Protein AF-A0AAD6UNW1-F1 (afdb_monomer_lite)

Radius of gyration: 22.62 Å; chains: 1; bounding box: 49×53×65 Å

pLDDT: mean 76.8, std 18.34, range [33.34, 96.12]

InterPro domains:
  IPR041539 CxC5 like cysteine cluster associated with KDZ [PF18718] (67-160)

Foldseek 3Di:
DDDPDDLLAFDLDDDLVVLVVCCVLVVHDSVCSNVVCVVCRRVVSVCPPPDDPPPPPVSPPPDQDAAEAEFPDQDDPPPPFPDDDGQDDKDKDWAWEAEPPQFIGIYIWIWTADPRQGWITTRAWIDGPQKTWGDLDDDQWDDLDPRYIYGLVLLVCLVVVPPPNPDRPFDDCVVVVRDDGSDDDPSSSVSSNLVSVLSVVCNVVVHIDMWGHDDDSSCGCVVVVVVVVVCCVVVDPPPPPPVPDDDDDDDD

Organism: NCBI:txid153505

Secondary structure (DSSP, 8-state):
------TTS--SS--HHHHHHHHHHHT--TTTHHHHHHHHHHHHHHGGGS---TT-GGGSTTS---EEE--S-SB---TT----SB--EEEEEEEEEEETTTEEEEEEEEEEE-TTT-PEE-SSEEEETTEEEE-SSPPSEEE-SSSEEEEHHHHHHHHTT-GGGGG-----GGGGT--S-----HHHHHHHHHHHHHHHHHHHTT---EEESSS-HHHHTHHHHHHHHHHHHHH-STT---S-----S---

Structure (mmCIF, N/CA/C/O backbone):
data_AF-A0AAD6UNW1-F1
#
_entry.id   AF-A0AAD6UNW1-F1
#
loop_
_atom_site.group_PDB
_atom_site.id
_atom_site.type_symbol
_atom_site.label_atom_id
_atom_site.label_alt_id
_atom_site.label_comp_id
_atom_site.label_asym_id
_atom_site.label_entity_id
_atom_site.label_seq_id
_atom_site.pdbx_PDB_ins_code
_atom_site.Cartn_x
_atom_site.Cartn_y
_atom_site.Cartn_z
_atom_site.occupancy
_atom_site.B_iso_or_equiv
_atom_site.auth_seq_id
_atom_site.auth_comp_id
_atom_site.auth_asym_id
_atom_site.auth_atom_id
_atom_site.pdbx_PDB_model_num
ATOM 1 N N . GLN A 1 1 ? -2.362 -27.755 -23.146 1.00 33.34 1 GLN A N 1
ATOM 2 C CA . GLN A 1 1 ? -1.656 -28.249 -21.940 1.00 33.34 1 GLN A CA 1
ATOM 3 C C . GLN A 1 1 ? -0.588 -27.231 -21.576 1.00 33.34 1 GLN A C 1
ATOM 5 O O . GLN A 1 1 ? 0.200 -26.924 -22.459 1.00 33.34 1 GLN A O 1
ATOM 10 N N . PRO A 1 2 ? -0.540 -26.666 -20.360 1.00 39.75 2 PRO A N 1
ATOM 11 C CA . PRO A 1 2 ? 0.613 -25.867 -19.970 1.00 39.75 2 PRO A CA 1
ATOM 12 C C . PRO A 1 2 ? 1.769 -26.815 -19.630 1.00 39.75 2 PRO A C 1
ATOM 14 O O . PRO A 1 2 ? 1.605 -27.758 -18.854 1.00 39.75 2 PRO A O 1
ATOM 17 N N . HIS A 1 3 ? 2.915 -26.593 -20.267 1.00 38.28 3 HIS A N 1
ATOM 18 C CA . HIS A 1 3 ? 4.139 -27.351 -20.043 1.00 38.28 3 HIS A CA 1
ATOM 19 C C . HIS A 1 3 ? 4.567 -27.202 -18.576 1.00 38.28 3 HIS A C 1
ATOM 21 O O . HIS A 1 3 ? 4.635 -26.088 -18.058 1.00 38.28 3 HIS A O 1
ATOM 27 N N . LYS A 1 4 ? 4.828 -28.323 -17.893 1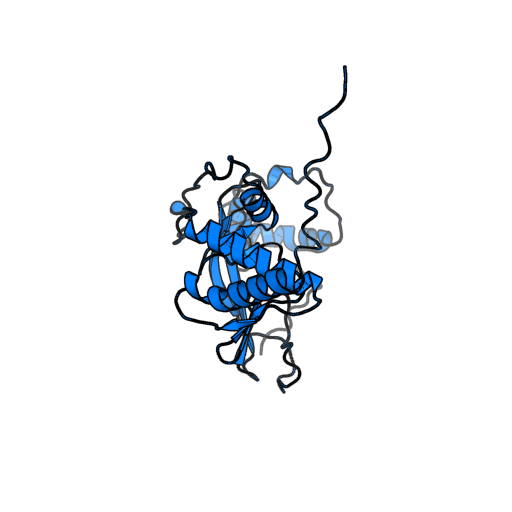.00 46.75 4 LYS A N 1
ATOM 28 C CA . LYS A 1 4 ? 5.533 -28.325 -16.606 1.00 46.75 4 LYS A CA 1
ATOM 29 C C . LYS A 1 4 ? 6.935 -27.770 -16.871 1.00 46.75 4 LYS A C 1
ATOM 31 O O . LYS A 1 4 ? 7.760 -28.478 -17.438 1.00 46.75 4 LYS A O 1
ATOM 36 N N . ILE A 1 5 ? 7.180 -26.507 -16.539 1.00 54.00 5 ILE A N 1
ATOM 37 C CA . ILE A 1 5 ? 8.523 -25.928 -16.610 1.00 54.00 5 ILE A CA 1
ATOM 38 C C . ILE A 1 5 ? 9.275 -26.462 -15.390 1.00 54.00 5 ILE A C 1
ATOM 40 O O . ILE A 1 5 ? 8.882 -26.191 -14.257 1.00 54.00 5 ILE A O 1
ATOM 44 N N . SER A 1 6 ? 10.285 -27.296 -15.631 1.00 56.19 6 SER A N 1
ATOM 45 C CA . SER A 1 6 ? 11.189 -27.776 -14.586 1.00 56.19 6 SER A CA 1
ATOM 46 C C . SER A 1 6 ? 12.012 -26.604 -14.056 1.00 56.19 6 SER A C 1
ATOM 48 O O . SER A 1 6 ? 12.549 -25.835 -14.848 1.00 56.19 6 SER A O 1
ATOM 50 N N . THR A 1 7 ? 12.124 -26.467 -12.737 1.00 60.84 7 THR A N 1
ATOM 51 C CA . THR A 1 7 ? 12.984 -25.464 -12.082 1.00 60.84 7 THR A CA 1
ATOM 52 C C . THR A 1 7 ? 14.454 -25.889 -12.025 1.00 60.84 7 THR A C 1
ATOM 54 O O . THR A 1 7 ? 15.317 -25.089 -11.670 1.00 60.84 7 THR A O 1
ATOM 57 N N . ASP A 1 8 ? 14.749 -27.139 -12.389 1.00 69.75 8 ASP A N 1
ATOM 58 C CA . ASP A 1 8 ? 16.090 -27.725 -12.301 1.00 69.75 8 ASP A CA 1
ATOM 59 C C . ASP A 1 8 ? 16.927 -27.553 -13.569 1.00 69.75 8 ASP A C 1
ATOM 61 O O . ASP A 1 8 ? 18.117 -27.848 -13.553 1.00 69.75 8 ASP A O 1
ATOM 65 N N . ALA A 1 9 ? 16.329 -27.061 -14.655 1.00 78.00 9 ALA A N 1
ATOM 66 C CA . ALA A 1 9 ? 17.016 -26.828 -15.918 1.00 78.00 9 ALA A CA 1
ATOM 67 C C . ALA A 1 9 ? 16.898 -25.363 -16.338 1.00 78.00 9 ALA A C 1
ATOM 69 O O . ALA A 1 9 ? 15.869 -24.722 -16.100 1.00 78.00 9 ALA A O 1
ATOM 70 N N . SER A 1 10 ? 17.947 -24.858 -16.985 1.00 81.38 10 SER A N 1
ATOM 71 C CA . SER A 1 10 ? 17.953 -23.516 -17.549 1.00 81.38 10 SER A CA 1
ATOM 72 C C . SER A 1 10 ? 16.857 -23.394 -18.628 1.00 81.38 10 SER A C 1
ATOM 74 O O . SER A 1 10 ? 16.641 -24.320 -19.421 1.00 81.38 10 SER A O 1
ATOM 76 N N . PRO A 1 11 ? 16.082 -22.294 -18.659 1.00 82.44 11 PRO A N 1
ATOM 77 C CA . PRO A 1 11 ? 15.053 -22.116 -19.674 1.00 82.44 11 PRO A CA 1
ATOM 78 C C . PRO A 1 11 ? 15.684 -21.981 -21.063 1.00 82.44 11 PRO A C 1
ATOM 80 O O . PRO A 1 11 ? 16.670 -21.274 -21.250 1.00 82.44 11 PRO A O 1
ATOM 83 N N . SER A 1 12 ? 15.080 -22.611 -22.072 1.00 81.88 12 SER A N 1
ATOM 84 C CA . SER A 1 12 ? 15.583 -22.576 -23.453 1.00 81.88 12 SER A CA 1
ATOM 85 C C . SER A 1 12 ? 15.399 -21.227 -24.149 1.00 81.88 12 SER A C 1
ATOM 87 O O . SER A 1 12 ? 16.020 -20.979 -25.175 1.00 81.88 12 SER A O 1
ATOM 89 N N . PHE A 1 13 ? 14.554 -20.352 -23.610 1.00 80.88 13 PHE A N 1
ATOM 90 C CA . PHE A 1 13 ? 14.358 -19.004 -24.123 1.00 80.88 13 PHE A CA 1
ATOM 91 C C . PHE A 1 13 ? 14.109 -18.031 -22.976 1.00 80.88 13 PHE A C 1
ATOM 93 O O . PHE A 1 13 ? 13.440 -18.353 -21.992 1.00 80.88 13 PHE A O 1
ATOM 100 N N . LEU A 1 14 ? 14.603 -16.807 -23.138 1.00 78.62 14 LEU A N 1
ATOM 101 C CA . LEU A 1 14 ? 14.309 -15.714 -22.224 1.00 78.62 14 LEU A CA 1
ATOM 102 C C . LEU A 1 14 ? 13.026 -14.986 -22.648 1.00 78.62 14 LEU A C 1
ATOM 104 O O . LEU A 1 14 ? 12.887 -14.623 -23.823 1.00 78.62 14 LEU A O 1
ATOM 108 N N . PRO A 1 15 ? 12.099 -14.709 -21.711 1.00 80.00 15 PRO A N 1
ATOM 109 C CA . PRO A 1 15 ? 10.972 -13.826 -21.973 1.00 80.00 15 PRO A CA 1
ATOM 110 C C . PRO A 1 15 ? 11.440 -12.453 -22.492 1.00 80.00 15 PRO A C 1
ATOM 112 O O . PRO A 1 15 ? 12.497 -11.975 -22.072 1.00 80.00 15 PRO A O 1
ATOM 115 N N . PRO A 1 16 ? 10.660 -11.769 -23.351 1.00 71.38 16 PRO A N 1
ATOM 116 C CA . PRO A 1 16 ? 11.048 -10.481 -23.938 1.00 71.38 16 PRO A CA 1
ATOM 117 C C . PRO A 1 16 ? 11.466 -9.415 -22.915 1.00 71.38 16 PRO A C 1
ATOM 119 O O . PRO A 1 16 ? 12.380 -8.636 -23.169 1.00 71.38 16 PRO A O 1
ATOM 122 N N . THR A 1 17 ? 10.841 -9.410 -21.738 1.00 65.56 17 THR A N 1
ATOM 123 C CA . THR A 1 17 ? 11.177 -8.505 -20.631 1.00 65.56 17 THR A CA 1
ATOM 124 C C . THR A 1 17 ? 12.564 -8.781 -20.049 1.00 65.56 17 THR A C 1
ATOM 126 O O . THR A 1 17 ? 13.322 -7.844 -19.817 1.00 65.56 17 THR A O 1
ATOM 129 N N . VAL A 1 18 ? 12.931 -10.056 -19.878 1.00 74.69 18 VAL A N 1
ATOM 130 C CA . VAL A 1 18 ? 14.262 -10.469 -19.401 1.00 74.69 18 VAL A CA 1
ATOM 131 C C . VAL A 1 18 ? 15.325 -10.201 -20.465 1.00 74.69 18 VAL A C 1
ATOM 133 O O . VAL A 1 18 ? 16.424 -9.767 -20.137 1.00 74.69 18 VAL A O 1
ATOM 136 N N . ARG A 1 19 ? 14.986 -10.369 -21.751 1.00 78.25 19 ARG A N 1
ATOM 137 C CA . ARG A 1 19 ? 15.886 -10.013 -22.857 1.00 78.25 19 ARG A CA 1
ATOM 138 C C . ARG A 1 19 ? 16.200 -8.523 -22.889 1.00 78.25 19 ARG A C 1
ATOM 140 O O . ARG A 1 19 ? 17.355 -8.142 -23.034 1.00 78.25 19 ARG A O 1
ATOM 147 N N . LEU A 1 20 ? 15.174 -7.686 -22.742 1.00 72.50 20 LEU A N 1
ATOM 148 C CA . LEU A 1 20 ? 15.339 -6.235 -22.710 1.00 72.50 20 LEU A CA 1
ATOM 149 C C . LEU A 1 20 ? 16.161 -5.789 -21.496 1.00 72.50 20 LEU A C 1
ATOM 151 O O . LEU A 1 20 ? 16.993 -4.894 -21.617 1.00 72.50 20 LEU A O 1
ATOM 155 N N . PHE A 1 21 ? 15.944 -6.430 -20.348 1.00 73.12 21 PHE A N 1
ATOM 156 C CA . PHE A 1 21 ? 16.746 -6.209 -19.152 1.00 73.12 21 PHE A CA 1
ATOM 157 C C . PHE A 1 21 ? 18.220 -6.558 -19.398 1.00 73.12 21 PHE A C 1
ATOM 159 O O . PHE A 1 21 ? 19.065 -5.675 -19.306 1.00 73.12 21 PHE A O 1
ATOM 166 N N . ALA A 1 22 ? 18.522 -7.791 -19.817 1.00 72.38 22 ALA A N 1
ATOM 167 C CA . ALA A 1 22 ? 19.895 -8.240 -20.058 1.00 72.38 22 ALA A CA 1
ATOM 168 C C . ALA A 1 22 ? 20.615 -7.409 -21.135 1.00 72.38 22 ALA A C 1
ATOM 170 O O . ALA A 1 22 ? 21.783 -7.077 -20.968 1.00 72.38 22 ALA A O 1
ATOM 171 N N . SER A 1 23 ? 19.908 -7.013 -22.200 1.00 73.69 23 SER A N 1
ATOM 172 C CA . SER A 1 23 ? 20.422 -6.102 -23.233 1.00 73.69 23 SER A CA 1
ATOM 173 C C . SER A 1 23 ? 20.923 -4.791 -22.630 1.00 73.69 23 SER A C 1
ATOM 175 O O . SER A 1 23 ? 22.042 -4.364 -22.905 1.00 73.69 23 SER A O 1
ATOM 177 N N . ARG A 1 24 ? 20.115 -4.173 -21.762 1.00 66.12 24 ARG A N 1
ATOM 178 C CA . ARG A 1 24 ? 20.459 -2.906 -21.112 1.00 66.12 24 ARG A CA 1
ATOM 179 C C . ARG A 1 24 ? 21.570 -3.075 -20.081 1.00 66.12 24 ARG A C 1
ATOM 181 O O . ARG A 1 24 ? 22.474 -2.252 -20.054 1.00 66.12 24 ARG A O 1
ATOM 188 N N . THR A 1 25 ? 21.527 -4.135 -19.276 1.00 62.72 25 THR A N 1
ATOM 189 C CA . THR A 1 25 ? 22.518 -4.393 -18.219 1.00 62.72 25 THR A CA 1
ATOM 190 C C . THR A 1 25 ? 23.899 -4.718 -18.779 1.00 62.72 25 THR A C 1
ATOM 192 O O . THR A 1 25 ? 24.899 -4.261 -18.243 1.00 62.72 25 THR A O 1
ATOM 195 N N . LEU A 1 26 ? 23.967 -5.492 -19.864 1.00 77.19 26 LEU A N 1
ATOM 196 C CA . LEU A 1 26 ? 25.233 -5.894 -20.482 1.00 77.19 26 LEU A CA 1
ATOM 197 C C . LEU A 1 26 ? 25.717 -4.898 -21.548 1.00 77.19 26 LEU A C 1
ATOM 199 O O . LEU A 1 26 ? 26.802 -5.076 -22.094 1.00 77.19 26 LEU A O 1
ATOM 203 N N . GLY A 1 27 ? 24.917 -3.878 -21.880 1.00 80.00 27 GLY A N 1
ATOM 204 C CA . GLY A 1 27 ? 25.230 -2.928 -22.951 1.00 80.00 27 GLY A CA 1
ATOM 205 C C . GLY A 1 27 ? 25.276 -3.571 -24.343 1.00 80.00 27 GLY A C 1
ATOM 206 O O . GLY A 1 27 ? 25.998 -3.094 -25.217 1.00 80.00 27 GLY A O 1
ATOM 207 N N . VAL A 1 28 ? 24.527 -4.657 -24.556 1.00 85.50 28 VAL A N 1
ATOM 208 C CA . VAL A 1 28 ? 24.507 -5.429 -25.811 1.00 85.50 28 VAL A CA 1
ATOM 209 C C . VAL A 1 28 ? 23.169 -5.277 -26.542 1.00 85.50 28 VAL A C 1
ATOM 211 O O . VAL A 1 28 ? 22.134 -5.100 -25.894 1.00 85.50 28 VAL A O 1
ATOM 214 N N . PRO A 1 29 ? 23.133 -5.380 -27.880 1.00 87.94 29 PRO A N 1
ATOM 215 C CA . PRO A 1 29 ? 21.886 -5.368 -28.645 1.00 87.94 29 PRO A CA 1
ATOM 216 C C . PRO A 1 29 ? 20.888 -6.462 -28.206 1.00 87.94 29 PRO A C 1
ATOM 218 O O . PRO A 1 29 ? 21.274 -7.575 -27.853 1.00 87.94 29 PRO A O 1
ATOM 221 N N . ALA A 1 30 ? 19.581 -6.168 -28.214 1.00 76.19 30 ALA A N 1
ATOM 222 C CA . ALA A 1 30 ? 18.542 -7.088 -27.714 1.00 76.19 30 ALA A CA 1
ATOM 223 C C . ALA A 1 30 ? 18.370 -8.372 -28.558 1.00 76.19 30 ALA A C 1
ATOM 225 O O . ALA A 1 30 ? 17.808 -9.376 -28.096 1.00 76.19 30 ALA A O 1
ATOM 226 N N . ASP A 1 31 ? 18.837 -8.336 -29.799 1.00 86.88 31 ASP A N 1
ATOM 227 C CA . ASP A 1 31 ? 18.976 -9.455 -30.729 1.00 86.88 31 ASP A CA 1
ATOM 228 C C . ASP A 1 31 ? 20.223 -10.312 -30.465 1.00 86.88 31 ASP A C 1
ATOM 230 O O . ASP A 1 31 ? 20.174 -11.498 -30.767 1.00 86.88 31 ASP A O 1
ATOM 234 N N . ALA A 1 32 ? 21.259 -9.779 -29.806 1.00 87.38 32 ALA A N 1
ATOM 235 C CA . ALA A 1 32 ? 22.430 -10.541 -29.351 1.00 87.38 32 ALA A CA 1
ATOM 236 C C . ALA A 1 32 ? 22.186 -11.299 -28.027 1.00 87.38 32 ALA A C 1
ATOM 238 O O . ALA A 1 32 ? 22.881 -12.260 -27.701 1.00 87.38 32 ALA A O 1
ATOM 239 N N . VAL A 1 33 ? 21.177 -10.898 -27.245 1.00 87.50 33 VAL A N 1
ATOM 240 C CA . VAL A 1 33 ? 20.863 -11.522 -25.944 1.00 87.50 33 VAL A CA 1
ATOM 241 C C . VAL A 1 33 ? 20.495 -13.014 -26.028 1.00 87.50 33 VAL A C 1
ATOM 243 O O . VAL A 1 33 ? 20.938 -13.758 -25.158 1.00 87.50 33 VAL A O 1
ATOM 246 N N . PRO A 1 34 ? 19.704 -13.497 -27.008 1.00 86.69 34 PRO A N 1
ATOM 247 C CA . PRO A 1 34 ? 19.455 -14.930 -27.173 1.00 86.69 34 PRO A CA 1
ATOM 248 C C . PRO A 1 34 ? 20.730 -15.747 -27.376 1.00 86.69 34 PRO A C 1
ATOM 250 O O . PRO A 1 34 ? 20.861 -16.800 -26.766 1.00 86.69 34 PRO A O 1
ATOM 253 N N . GLU A 1 35 ? 21.674 -15.243 -28.174 1.00 87.94 35 GLU A N 1
ATOM 254 C CA . GLU A 1 35 ? 22.942 -15.929 -28.441 1.00 87.94 35 GLU A CA 1
ATOM 255 C C . GLU A 1 35 ? 23.800 -16.006 -27.174 1.00 87.94 35 GLU A C 1
ATOM 257 O O . GLU A 1 35 ? 24.324 -17.064 -26.833 1.00 87.94 35 GLU A O 1
ATOM 262 N N . LEU A 1 36 ? 23.870 -14.906 -26.416 1.00 85.94 36 LEU A N 1
ATOM 263 C CA . LEU A 1 36 ? 24.542 -14.877 -25.115 1.00 85.94 36 LEU A CA 1
ATOM 264 C C . LEU A 1 36 ? 23.888 -15.826 -24.110 1.00 85.94 36 LEU A C 1
ATOM 266 O O . LEU A 1 36 ? 24.582 -16.518 -23.368 1.00 85.94 36 LEU A O 1
ATOM 270 N N . TRP A 1 37 ? 22.556 -15.872 -24.091 1.00 90.38 37 TRP A N 1
ATOM 271 C CA . TRP A 1 37 ? 21.821 -16.788 -23.233 1.00 90.38 37 TRP A CA 1
ATOM 272 C C . TRP A 1 37 ? 22.096 -18.242 -23.607 1.00 90.38 37 TRP A C 1
ATOM 274 O O . TRP A 1 37 ? 22.332 -19.052 -22.722 1.00 90.38 37 TRP A O 1
ATOM 284 N N . ASP A 1 38 ? 22.138 -18.584 -24.893 1.00 86.94 38 ASP A N 1
ATOM 285 C CA . ASP A 1 38 ? 22.434 -19.952 -25.317 1.00 86.94 38 ASP A CA 1
ATOM 286 C C . ASP A 1 38 ? 23.809 -20.445 -24.867 1.00 86.94 38 ASP A C 1
ATOM 288 O O . ASP A 1 38 ? 23.946 -21.630 -24.563 1.00 86.94 38 ASP A O 1
ATOM 292 N N . VAL A 1 39 ? 24.789 -19.545 -24.775 1.00 87.38 39 VAL A N 1
ATOM 293 C CA . VAL A 1 39 ? 26.137 -19.861 -24.291 1.00 87.38 39 VAL A CA 1
ATOM 294 C C . VAL A 1 39 ? 26.193 -19.934 -22.764 1.00 87.38 39 VAL A C 1
ATOM 296 O O . VAL A 1 39 ? 26.813 -20.842 -22.225 1.00 87.38 39 VAL A O 1
ATOM 299 N N . LEU A 1 40 ? 25.559 -18.990 -22.062 1.00 84.94 40 LEU A N 1
ATOM 300 C CA . LEU A 1 40 ? 25.765 -18.786 -20.621 1.00 84.94 40 LEU A CA 1
ATOM 301 C C . LEU A 1 40 ? 24.692 -19.421 -19.730 1.00 84.94 40 LEU A C 1
ATOM 303 O O . LEU A 1 40 ? 24.848 -19.436 -18.509 1.00 84.94 40 LEU A O 1
ATOM 307 N N . LYS A 1 41 ? 23.582 -19.908 -20.297 1.00 83.94 41 LYS A N 1
ATOM 308 C CA . LYS A 1 41 ? 22.406 -20.337 -19.523 1.00 83.94 41 LYS A CA 1
ATOM 309 C C . LYS A 1 41 ? 22.716 -21.391 -18.473 1.00 83.94 41 LYS A C 1
ATOM 311 O O . LYS A 1 41 ? 22.170 -21.291 -17.382 1.00 83.94 41 LYS A O 1
ATOM 316 N N . ASP A 1 42 ? 23.579 -22.360 -18.762 1.00 83.69 42 ASP A N 1
ATOM 317 C CA . ASP A 1 42 ? 23.869 -23.452 -17.828 1.00 83.69 42 ASP A CA 1
ATOM 318 C C . ASP A 1 42 ? 24.793 -22.997 -16.692 1.00 83.69 42 ASP A C 1
ATOM 320 O O . ASP A 1 42 ? 24.547 -23.342 -15.536 1.00 83.69 42 ASP A O 1
ATOM 324 N N . ASP A 1 43 ? 25.765 -22.131 -16.988 1.00 78.75 43 ASP A N 1
ATOM 325 C CA . ASP A 1 43 ? 26.640 -21.522 -15.981 1.00 78.75 43 ASP A CA 1
ATOM 326 C C . ASP A 1 43 ? 25.850 -20.588 -15.054 1.00 78.75 43 ASP A C 1
ATOM 328 O O . ASP A 1 43 ? 25.919 -20.705 -13.831 1.00 78.75 43 ASP A O 1
ATOM 332 N N . VAL A 1 44 ? 25.022 -19.701 -15.621 1.00 78.88 44 VAL A N 1
ATOM 333 C CA . VAL A 1 44 ? 24.152 -18.792 -14.854 1.00 78.88 44 VAL A CA 1
ATOM 334 C C . VAL A 1 44 ? 23.175 -19.578 -13.978 1.00 78.88 44 VAL A C 1
ATOM 336 O O . VAL A 1 44 ? 22.934 -19.200 -12.831 1.00 78.88 44 VAL A O 1
ATOM 339 N N . TRP A 1 45 ? 22.624 -20.686 -14.484 1.00 82.00 45 TRP A N 1
ATOM 340 C CA . TRP A 1 45 ? 21.700 -21.520 -13.712 1.00 82.00 45 TRP A CA 1
ATOM 341 C C . TRP A 1 45 ? 22.403 -22.321 -12.612 1.00 82.00 45 TRP A C 1
ATOM 343 O O . TRP A 1 45 ? 21.813 -22.541 -11.554 1.00 82.00 45 TRP A O 1
ATOM 353 N N . ALA A 1 46 ? 23.661 -22.718 -12.821 1.00 75.94 46 ALA A N 1
ATOM 354 C CA . ALA A 1 46 ? 24.486 -23.381 -11.812 1.00 75.94 46 ALA A CA 1
ATOM 355 C C . ALA A 1 46 ? 24.920 -22.430 -10.681 1.00 75.94 46 ALA A C 1
ATOM 357 O O . ALA A 1 46 ? 25.077 -22.859 -9.538 1.00 75.94 46 ALA A O 1
ATOM 358 N N . LEU A 1 47 ? 25.047 -21.130 -10.967 1.00 69.06 47 LEU A N 1
ATOM 359 C CA . LEU A 1 47 ? 25.416 -20.093 -9.994 1.00 69.06 47 LEU A CA 1
ATOM 360 C C . LEU A 1 47 ? 24.275 -19.686 -9.039 1.00 69.06 47 LEU A C 1
ATOM 362 O O . LEU A 1 47 ? 24.486 -18.858 -8.151 1.00 69.06 47 LEU A O 1
ATOM 366 N N . ARG A 1 48 ? 23.078 -20.279 -9.164 1.00 63.12 48 ARG A N 1
ATOM 367 C CA . ARG A 1 48 ? 21.905 -19.973 -8.318 1.00 63.12 48 ARG A CA 1
ATOM 368 C C . ARG A 1 48 ? 22.151 -20.141 -6.811 1.00 63.12 48 ARG A C 1
ATOM 370 O O . ARG A 1 48 ? 21.497 -19.477 -6.013 1.00 63.12 48 ARG A O 1
ATOM 377 N N . ASP A 1 49 ? 23.089 -21.015 -6.440 1.00 56.00 49 ASP A N 1
ATOM 378 C CA . ASP A 1 49 ? 23.388 -21.382 -5.049 1.00 56.00 49 ASP A CA 1
ATOM 379 C C . ASP A 1 49 ? 24.659 -20.697 -4.502 1.00 56.00 49 ASP A C 1
ATOM 381 O O . ASP A 1 49 ? 24.973 -20.795 -3.312 1.00 56.00 49 ASP A O 1
ATOM 385 N N . THR A 1 50 ? 25.392 -19.961 -5.342 1.00 52.50 50 THR A N 1
ATOM 386 C CA . THR A 1 50 ? 26.559 -19.182 -4.914 1.00 52.50 50 THR A CA 1
ATOM 387 C C . THR A 1 50 ? 26.130 -17.819 -4.382 1.00 52.50 50 THR A C 1
ATOM 389 O O . THR A 1 50 ? 25.614 -16.981 -5.117 1.00 52.50 50 THR A O 1
ATOM 392 N N . LYS A 1 51 ? 26.381 -17.563 -3.091 1.00 47.47 51 LYS A N 1
ATOM 393 C CA . LYS A 1 51 ? 26.298 -16.210 -2.524 1.00 47.47 51 LYS A CA 1
ATOM 394 C C . LYS A 1 51 ? 27.317 -15.320 -3.234 1.00 47.47 51 LYS A C 1
ATOM 396 O O . LYS A 1 51 ? 28.514 -15.444 -2.980 1.00 47.47 51 LYS A O 1
ATOM 401 N N . LEU A 1 52 ? 26.837 -14.436 -4.102 1.00 49.66 52 LEU A N 1
ATOM 402 C CA . LEU A 1 52 ? 27.653 -13.379 -4.689 1.00 49.66 52 LEU A CA 1
ATOM 403 C C . LEU A 1 52 ? 28.225 -12.514 -3.554 1.00 49.66 52 LEU A C 1
ATOM 405 O O . LEU A 1 52 ? 27.517 -12.111 -2.628 1.00 49.66 52 LEU A O 1
ATOM 409 N N . SER A 1 53 ? 29.541 -12.319 -3.591 1.00 42.97 53 SER A N 1
ATOM 410 C CA . SER A 1 53 ? 30.290 -11.483 -2.654 1.00 42.97 53 SER A CA 1
ATOM 411 C C . SER A 1 53 ? 29.789 -10.039 -2.733 1.00 42.97 53 SER A C 1
ATOM 413 O O . SER A 1 53 ? 29.594 -9.517 -3.827 1.00 42.97 53 SER A O 1
ATOM 415 N N . ALA A 1 54 ? 29.646 -9.380 -1.579 1.00 43.00 54 ALA A N 1
ATOM 416 C CA . ALA A 1 54 ? 29.114 -8.023 -1.374 1.00 43.00 54 ALA A CA 1
ATOM 417 C C . ALA A 1 54 ? 29.897 -6.873 -2.062 1.00 43.00 54 ALA A C 1
ATOM 419 O O . ALA A 1 54 ? 29.755 -5.710 -1.705 1.00 43.00 54 ALA A O 1
ATOM 420 N N . THR A 1 55 ? 30.757 -7.185 -3.025 1.00 40.56 55 THR A N 1
ATOM 421 C CA . THR A 1 55 ? 31.590 -6.242 -3.778 1.00 40.56 55 THR A CA 1
ATOM 422 C C . THR A 1 55 ? 31.037 -5.919 -5.170 1.00 40.56 55 THR A C 1
ATOM 424 O O . THR A 1 55 ? 31.511 -4.973 -5.791 1.00 40.56 55 THR A O 1
ATOM 427 N N . GLU A 1 56 ? 30.020 -6.647 -5.648 1.00 41.22 56 GLU A N 1
ATOM 428 C CA . GLU A 1 56 ? 29.345 -6.391 -6.936 1.00 41.22 56 GLU A CA 1
ATOM 429 C C . GLU A 1 56 ? 28.088 -5.506 -6.825 1.00 41.22 56 GLU A C 1
ATOM 431 O O . GLU A 1 56 ? 27.441 -5.230 -7.833 1.00 41.22 56 GLU A O 1
ATOM 436 N N . ASP A 1 57 ? 27.789 -4.973 -5.632 1.00 41.06 57 ASP A N 1
ATOM 437 C CA . ASP A 1 57 ? 26.716 -3.981 -5.414 1.00 41.06 57 ASP A CA 1
ATOM 438 C C . ASP A 1 57 ? 26.913 -2.701 -6.257 1.00 41.06 57 ASP A C 1
ATOM 440 O O . ASP A 1 57 ? 25.965 -1.967 -6.517 1.00 41.06 57 ASP A O 1
ATOM 444 N N . ASN A 1 58 ? 28.129 -2.456 -6.760 1.00 35.56 58 ASN A N 1
ATOM 445 C CA . ASN A 1 58 ? 28.469 -1.215 -7.452 1.00 35.56 58 ASN A CA 1
ATOM 446 C C . ASN A 1 58 ? 28.167 -1.188 -8.963 1.00 35.56 58 ASN A C 1
ATOM 448 O O . ASN A 1 58 ? 28.174 -0.104 -9.538 1.00 35.56 58 ASN A O 1
ATOM 452 N N . LEU A 1 59 ? 27.884 -2.323 -9.623 1.00 39.31 59 LEU A N 1
ATOM 453 C CA . LEU A 1 59 ? 27.482 -2.327 -11.049 1.00 39.31 59 LEU A CA 1
ATOM 454 C C . LEU A 1 59 ? 25.965 -2.163 -11.250 1.00 39.31 59 LEU A C 1
ATOM 456 O O . LEU A 1 59 ? 25.493 -1.992 -12.372 1.00 39.31 59 LEU A O 1
ATOM 460 N N . ALA A 1 60 ? 25.200 -2.206 -10.162 1.00 40.88 60 ALA A N 1
ATOM 461 C CA . ALA A 1 60 ? 23.753 -2.048 -10.160 1.00 40.88 60 ALA A CA 1
ATOM 462 C C . ALA A 1 60 ? 23.317 -0.563 -10.170 1.00 40.88 60 ALA A C 1
ATOM 464 O O . ALA A 1 60 ? 22.159 -0.258 -10.427 1.00 40.88 60 ALA A O 1
ATOM 465 N N . HIS A 1 61 ? 24.219 0.391 -9.929 1.00 40.72 61 HIS A N 1
ATOM 466 C CA . HIS A 1 61 ? 23.841 1.791 -9.697 1.00 40.72 61 HIS A CA 1
ATOM 467 C C . HIS A 1 61 ? 23.459 2.615 -10.944 1.00 40.72 61 HIS A C 1
ATOM 469 O O . HIS A 1 61 ? 22.949 3.718 -10.775 1.00 40.72 61 HIS A O 1
ATOM 475 N N . ASP A 1 62 ? 23.604 2.086 -12.166 1.00 37.88 62 ASP A N 1
ATOM 476 C CA . ASP A 1 62 ? 23.413 2.872 -13.402 1.00 37.88 62 ASP A CA 1
ATOM 477 C C . ASP A 1 62 ? 22.137 2.553 -14.213 1.00 37.88 62 ASP A C 1
ATOM 479 O O . ASP A 1 62 ? 21.935 3.103 -15.298 1.00 37.88 62 ASP A O 1
ATOM 483 N N . LEU A 1 63 ? 21.215 1.723 -13.703 1.00 42.31 63 LEU A N 1
ATOM 484 C CA . LEU A 1 63 ? 19.876 1.564 -14.293 1.00 42.31 63 LEU A CA 1
ATOM 485 C C . LEU A 1 63 ? 18.791 1.613 -13.204 1.00 42.31 63 LEU A C 1
ATOM 487 O O . LEU A 1 63 ? 18.874 0.858 -12.237 1.00 42.31 63 LEU A O 1
ATOM 491 N N . PRO A 1 64 ? 17.733 2.438 -13.350 1.00 45.44 64 PRO A N 1
ATOM 492 C CA . PRO A 1 64 ? 16.665 2.521 -12.361 1.00 45.44 64 PRO A CA 1
ATOM 493 C C . PRO A 1 64 ? 15.866 1.213 -12.387 1.00 45.44 64 PRO A C 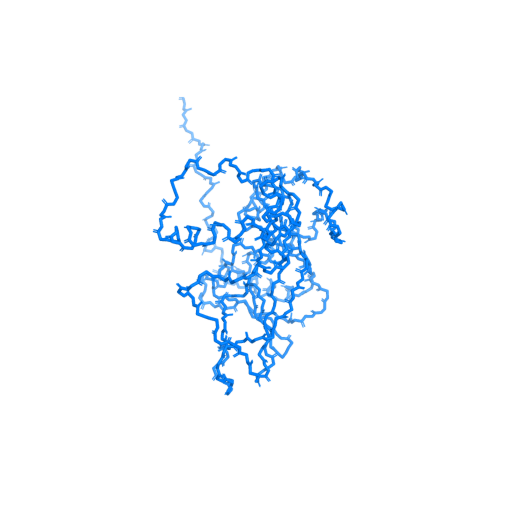1
ATOM 495 O O . PRO A 1 64 ? 14.995 1.010 -13.237 1.00 45.44 64 PRO A O 1
ATOM 498 N N . PHE A 1 65 ? 16.192 0.284 -11.487 1.00 53.47 65 PHE A N 1
ATOM 499 C CA . PHE A 1 65 ? 15.449 -0.961 -11.338 1.00 53.47 65 PHE A CA 1
ATOM 500 C C . PHE A 1 65 ? 13.992 -0.646 -11.017 1.00 53.47 65 PHE A C 1
ATOM 502 O O . PHE A 1 65 ? 13.675 -0.058 -9.983 1.00 53.47 65 PHE A O 1
ATOM 509 N N . SER A 1 66 ? 13.087 -1.071 -11.896 1.00 65.50 66 SER A N 1
ATOM 510 C CA . SER A 1 66 ? 11.662 -0.963 -11.622 1.00 65.50 66 SER A CA 1
ATOM 511 C C . SER A 1 66 ? 11.266 -2.009 -10.580 1.00 65.50 66 SER A C 1
ATOM 513 O O . SER A 1 66 ? 11.149 -3.198 -10.877 1.00 65.50 66 SER A O 1
ATOM 515 N N . MET A 1 67 ? 11.095 -1.568 -9.334 1.00 84.25 67 MET A N 1
ATOM 516 C CA . MET A 1 67 ? 10.623 -2.404 -8.229 1.00 84.25 67 MET A CA 1
ATOM 517 C C . MET A 1 67 ? 9.222 -2.948 -8.528 1.00 84.25 67 MET A C 1
ATOM 519 O O . MET A 1 67 ? 8.412 -2.254 -9.132 1.00 84.25 67 MET A O 1
ATOM 523 N N . THR A 1 68 ? 8.898 -4.167 -8.085 1.00 90.06 68 THR A N 1
ATOM 524 C CA . THR A 1 68 ? 7.525 -4.697 -8.164 1.00 90.06 68 THR A CA 1
ATOM 525 C C . THR A 1 68 ? 6.997 -5.043 -6.775 1.00 90.06 68 THR A C 1
ATOM 527 O O . THR A 1 68 ? 7.574 -5.868 -6.070 1.00 90.06 68 THR A O 1
ATOM 530 N N . LEU A 1 69 ? 5.891 -4.413 -6.385 1.00 92.19 69 LEU A N 1
ATOM 531 C CA . LEU A 1 69 ? 5.187 -4.628 -5.128 1.00 92.19 69 LEU A CA 1
ATOM 532 C C . LEU A 1 69 ? 4.129 -5.714 -5.308 1.00 92.19 69 LEU A C 1
ATOM 534 O O . LEU A 1 69 ? 3.205 -5.565 -6.108 1.00 92.19 69 LEU A O 1
ATOM 538 N N . TYR A 1 70 ? 4.246 -6.785 -4.529 1.00 92.94 70 TYR A N 1
ATOM 539 C CA . TYR A 1 70 ? 3.280 -7.880 -4.501 1.00 92.94 70 TYR A CA 1
ATOM 540 C C . TYR A 1 70 ? 2.454 -7.855 -3.210 1.00 92.94 70 TYR A C 1
ATOM 542 O O . TYR A 1 70 ? 2.928 -7.351 -2.185 1.00 92.94 70 TYR A O 1
ATOM 550 N N . PRO A 1 71 ? 1.235 -8.417 -3.226 1.00 92.94 71 PRO A N 1
ATOM 551 C CA . PRO A 1 71 ? 0.514 -8.772 -2.013 1.00 92.94 71 PRO A CA 1
ATOM 552 C C . PRO A 1 71 ? 1.295 -9.844 -1.238 1.00 92.94 71 PRO A C 1
ATOM 554 O O . PRO A 1 71 ? 1.963 -10.672 -1.860 1.00 92.94 71 PRO A O 1
ATOM 557 N N . PRO A 1 72 ? 1.184 -9.898 0.098 1.00 91.94 72 PRO A N 1
ATOM 558 C CA . PRO A 1 72 ? 1.937 -10.837 0.933 1.00 91.94 72 PRO A CA 1
ATOM 559 C C . PRO A 1 72 ? 1.431 -12.287 0.838 1.00 91.94 72 PRO A C 1
ATOM 561 O O . PRO A 1 72 ? 1.890 -13.154 1.573 1.00 91.94 72 PRO A O 1
ATOM 564 N N . THR A 1 73 ? 0.462 -12.567 -0.038 1.00 89.44 73 THR A N 1
ATOM 565 C CA . THR A 1 73 ? -0.147 -13.888 -0.184 1.00 89.44 73 THR A CA 1
ATOM 566 C C . THR A 1 73 ? -0.263 -14.307 -1.645 1.00 89.44 73 THR A C 1
ATOM 568 O O . THR A 1 73 ? -0.589 -13.513 -2.527 1.00 89.44 73 THR A O 1
ATOM 571 N N . HIS A 1 74 ? -0.067 -15.604 -1.878 1.00 88.69 74 HIS A N 1
ATOM 572 C CA . HIS A 1 74 ? -0.313 -16.271 -3.159 1.00 88.69 74 HIS A CA 1
ATOM 573 C C . HIS A 1 74 ? -1.588 -17.129 -3.143 1.00 88.69 74 HIS A C 1
ATOM 575 O O . HIS A 1 74 ? -1.954 -17.714 -4.162 1.00 88.69 74 HIS A O 1
ATOM 581 N N . HIS A 1 75 ? -2.274 -17.193 -1.999 1.00 92.44 75 HIS A N 1
ATOM 582 C CA . HIS A 1 75 ? -3.491 -17.971 -1.778 1.00 92.44 75 HIS A CA 1
ATOM 583 C C . HIS A 1 75 ? -4.589 -17.085 -1.187 1.00 92.44 75 HIS A C 1
ATOM 585 O O . HIS A 1 75 ? -4.324 -16.022 -0.622 1.00 92.44 75 HIS A O 1
ATOM 591 N N . CYS A 1 76 ? -5.843 -17.513 -1.316 1.00 94.00 76 CYS A N 1
ATOM 592 C CA . CYS A 1 76 ? -6.929 -16.817 -0.643 1.00 94.00 76 CYS A CA 1
ATOM 593 C C . CYS A 1 76 ? -6.792 -16.997 0.874 1.00 94.00 76 CYS A C 1
ATOM 595 O O . CYS A 1 76 ? -6.689 -18.119 1.356 1.00 94.00 76 CYS A O 1
ATOM 597 N N . THR A 1 77 ? -6.783 -15.889 1.608 1.00 93.19 77 THR A N 1
ATOM 598 C CA . THR A 1 77 ? -6.713 -15.863 3.077 1.00 93.19 77 THR A CA 1
ATOM 599 C C . THR A 1 77 ? -8.082 -15.720 3.738 1.00 93.19 77 THR A C 1
ATOM 601 O O . THR A 1 77 ? -8.159 -15.692 4.961 1.00 93.19 77 THR A O 1
ATOM 604 N N . ASN A 1 78 ? -9.162 -15.599 2.957 1.00 90.94 78 ASN A N 1
ATOM 605 C CA . ASN A 1 78 ? -10.511 -15.578 3.508 1.00 90.94 78 ASN A CA 1
ATOM 606 C C . ASN A 1 78 ? -10.893 -17.010 3.943 1.00 90.94 78 ASN A C 1
ATOM 608 O O . ASN A 1 78 ? -11.003 -17.870 3.063 1.00 90.94 78 ASN A O 1
ATOM 612 N N . PRO A 1 79 ? -11.105 -17.273 5.248 1.00 89.38 79 PRO A N 1
ATOM 613 C CA . PRO A 1 79 ? -11.408 -18.612 5.755 1.00 89.38 79 PRO A CA 1
ATOM 614 C C . PRO A 1 79 ? -12.746 -19.157 5.241 1.00 89.38 79 PRO A C 1
ATOM 616 O O . PRO A 1 79 ? -12.901 -20.368 5.113 1.00 89.38 79 PRO A O 1
ATOM 619 N N . ASP A 1 80 ? -13.678 -18.275 4.876 1.00 90.12 80 ASP A N 1
ATOM 620 C CA . ASP A 1 80 ? -14.997 -18.647 4.356 1.00 90.12 80 ASP A CA 1
ATOM 621 C C . ASP A 1 80 ? -14.981 -18.903 2.838 1.00 90.12 80 ASP A C 1
ATOM 623 O O . ASP A 1 80 ? -16.017 -19.148 2.216 1.00 90.12 80 ASP A O 1
ATOM 627 N N . CYS A 1 81 ? -13.813 -18.803 2.194 1.00 92.06 81 CYS A N 1
ATOM 628 C CA . CYS A 1 81 ? -13.691 -18.990 0.757 1.00 92.06 81 CYS A CA 1
ATOM 629 C C . CYS A 1 81 ? -13.490 -20.473 0.401 1.00 92.06 81 CYS A C 1
ATOM 631 O O . CYS A 1 81 ? -12.494 -21.069 0.806 1.00 92.06 81 CYS A O 1
ATOM 633 N N . PRO A 1 82 ? -14.345 -21.064 -0.456 1.00 89.12 82 PRO A N 1
ATOM 634 C CA . PRO A 1 82 ? -14.198 -22.460 -0.871 1.00 89.12 82 PRO A CA 1
ATOM 635 C C . PRO A 1 82 ? -13.100 -22.667 -1.930 1.00 89.12 82 PRO A C 1
ATOM 637 O O . PRO A 1 82 ? -12.878 -23.790 -2.380 1.00 89.12 82 PRO A O 1
ATOM 640 N N . ALA A 1 83 ? -12.449 -21.599 -2.404 1.00 87.19 83 ALA A N 1
ATOM 641 C CA . ALA A 1 83 ? -11.451 -21.699 -3.461 1.00 87.19 83 ALA A CA 1
ATOM 642 C C . ALA A 1 83 ? -10.161 -22.343 -2.941 1.00 87.19 83 ALA A C 1
ATOM 644 O O . ALA A 1 83 ? -9.460 -21.777 -2.106 1.00 87.19 83 ALA A O 1
ATOM 645 N N . VAL A 1 84 ? -9.815 -23.496 -3.513 1.00 80.62 84 VAL A N 1
ATOM 646 C CA . VAL A 1 84 ? -8.574 -24.214 -3.216 1.00 80.62 84 VAL A CA 1
ATOM 647 C C . VAL A 1 84 ? -7.571 -23.979 -4.346 1.00 80.62 84 VAL A C 1
ATOM 649 O O . VAL A 1 84 ? -7.861 -24.239 -5.515 1.00 80.62 84 VAL A O 1
ATOM 652 N N . GLY A 1 85 ? -6.381 -23.488 -3.999 1.00 83.88 85 GLY A N 1
ATOM 653 C CA . GLY A 1 85 ? -5.262 -23.303 -4.927 1.00 83.88 85 GLY A CA 1
ATOM 654 C C . GLY A 1 85 ? -4.770 -21.855 -5.062 1.00 83.88 85 GLY A C 1
ATOM 655 O O . GLY A 1 85 ? -5.312 -20.941 -4.437 1.00 83.88 85 GLY A O 1
ATOM 656 N N . PRO 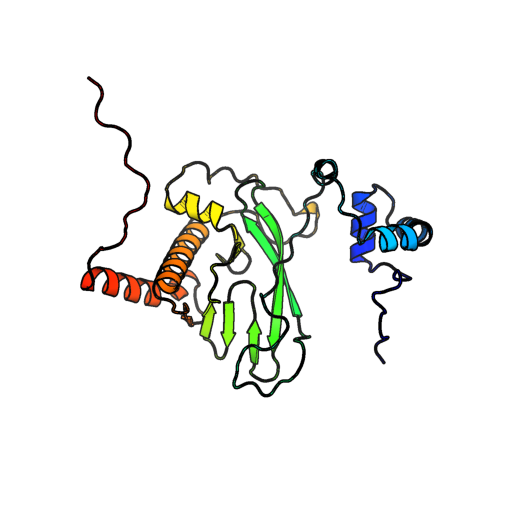A 1 86 ? -3.709 -21.641 -5.859 1.00 88.62 86 PRO A N 1
ATOM 657 C CA . PRO A 1 86 ? -3.045 -20.347 -5.961 1.00 88.62 86 PRO A CA 1
ATOM 658 C C . PRO A 1 86 ? -3.877 -19.319 -6.737 1.00 88.62 86 PRO A C 1
ATOM 660 O O . PRO A 1 86 ? -4.585 -19.649 -7.696 1.00 88.62 86 PRO A O 1
ATOM 663 N N . LEU A 1 87 ? -3.741 -18.049 -6.359 1.00 89.31 87 LEU A N 1
ATOM 664 C CA . LEU A 1 87 ? -4.347 -16.911 -7.045 1.00 89.31 87 LEU A CA 1
ATOM 665 C C . LEU A 1 87 ? -3.610 -16.659 -8.367 1.00 89.31 87 LEU A C 1
ATOM 667 O O . LEU A 1 87 ? -2.439 -16.297 -8.382 1.00 89.31 87 LEU A O 1
ATOM 671 N N . LYS A 1 88 ? -4.297 -16.871 -9.497 1.00 77.69 88 LYS A N 1
ATOM 672 C CA . LYS A 1 88 ? -3.689 -16.784 -10.843 1.00 77.69 88 LYS A CA 1
ATOM 673 C C . LYS A 1 88 ? -3.994 -15.493 -11.596 1.00 77.69 88 LYS A C 1
ATOM 675 O O . LYS A 1 88 ? -3.311 -15.180 -12.564 1.00 77.69 88 LYS A O 1
ATOM 680 N N . LYS A 1 89 ? -5.059 -14.778 -11.222 1.00 76.94 89 LYS A N 1
ATOM 681 C CA . LYS A 1 89 ? -5.430 -13.524 -11.887 1.00 76.94 89 LYS A CA 1
ATOM 682 C C . LYS A 1 89 ? -4.667 -12.390 -11.217 1.00 76.94 89 LYS A C 1
ATOM 684 O O . LYS A 1 89 ? -4.948 -12.101 -10.057 1.00 76.94 89 LYS A O 1
ATOM 689 N N . ALA A 1 90 ? -3.758 -11.775 -11.964 1.00 83.94 90 ALA A N 1
ATOM 690 C CA . ALA A 1 90 ? -2.995 -10.614 -11.543 1.00 83.94 90 ALA A CA 1
ATOM 691 C C . ALA A 1 90 ? -3.284 -9.424 -12.471 1.00 83.94 90 ALA A C 1
ATOM 693 O O . ALA A 1 90 ? -3.341 -9.587 -13.690 1.00 83.94 90 ALA A O 1
ATOM 694 N N . GLU A 1 91 ? -3.478 -8.248 -11.890 1.00 90.31 91 GLU A N 1
ATOM 695 C CA . GLU A 1 91 ? -3.438 -6.956 -12.572 1.00 90.31 91 GLU A CA 1
ATOM 696 C C . GLU A 1 91 ? -2.133 -6.269 -12.175 1.00 90.31 91 GLU A C 1
ATOM 698 O O . GLU A 1 91 ? -1.774 -6.272 -10.999 1.00 90.31 91 GLU A O 1
ATOM 703 N N . VAL A 1 92 ? -1.414 -5.706 -13.144 1.00 89.12 92 VAL A N 1
ATOM 704 C CA . VAL A 1 92 ? -0.157 -4.992 -12.904 1.00 89.12 92 VAL A CA 1
ATOM 705 C C . VAL A 1 92 ? -0.373 -3.528 -13.254 1.00 89.12 92 VAL A C 1
ATOM 707 O O . VAL A 1 92 ? -0.813 -3.223 -14.362 1.00 89.12 92 VAL A O 1
ATOM 710 N N . ARG A 1 93 ? -0.067 -2.626 -12.322 1.00 90.25 93 ARG A N 1
ATOM 711 C CA . ARG A 1 93 ? -0.165 -1.175 -12.514 1.00 90.25 93 ARG A CA 1
ATOM 712 C C . ARG A 1 93 ? 1.198 -0.522 -12.386 1.00 90.25 93 ARG A C 1
ATOM 714 O O . ARG A 1 93 ? 1.967 -0.895 -11.509 1.00 90.25 93 ARG A O 1
ATOM 721 N N . GLN A 1 94 ? 1.477 0.465 -13.230 1.00 89.75 94 GLN A N 1
ATOM 722 C CA . GLN A 1 94 ? 2.607 1.372 -13.024 1.00 89.75 94 GLN A CA 1
ATOM 723 C C . GLN A 1 94 ? 2.318 2.262 -11.804 1.00 89.75 94 GLN A C 1
ATOM 725 O O . GLN A 1 94 ? 1.181 2.685 -11.605 1.00 89.75 94 GLN A O 1
ATOM 730 N N . VAL A 1 95 ? 3.324 2.515 -10.974 1.00 91.00 95 VAL A N 1
ATOM 731 C CA . VAL A 1 95 ? 3.231 3.322 -9.749 1.00 91.00 95 VAL A CA 1
ATOM 732 C C . VAL A 1 95 ? 4.539 4.073 -9.492 1.00 91.00 95 VAL A C 1
ATOM 734 O O . VAL A 1 95 ? 5.591 3.715 -10.008 1.00 91.00 95 VAL A O 1
ATOM 737 N N . VAL A 1 96 ? 4.502 5.109 -8.665 1.00 90.81 96 VAL A N 1
ATOM 738 C CA . VAL A 1 96 ? 5.700 5.827 -8.216 1.00 90.81 96 VAL A CA 1
ATOM 739 C C . VAL A 1 96 ? 5.952 5.498 -6.751 1.00 90.81 96 VAL A C 1
ATOM 741 O O . VAL A 1 96 ? 5.032 5.577 -5.937 1.00 90.81 96 VAL A O 1
ATOM 744 N N . ILE A 1 97 ? 7.190 5.133 -6.417 1.00 91.19 97 ILE A N 1
ATOM 745 C CA . ILE A 1 97 ? 7.641 4.939 -5.037 1.00 91.19 97 ILE A CA 1
ATOM 746 C C . ILE A 1 97 ? 8.528 6.111 -4.634 1.00 91.19 97 ILE A C 1
ATOM 748 O O . ILE A 1 97 ? 9.555 6.361 -5.251 1.00 91.19 97 ILE A O 1
ATOM 752 N N . TYR A 1 98 ? 8.163 6.789 -3.556 1.00 88.94 98 TYR A N 1
ATOM 753 C CA . TYR A 1 98 ? 8.983 7.782 -2.881 1.00 88.94 98 TYR A CA 1
ATOM 754 C C . TYR A 1 98 ? 9.865 7.084 -1.844 1.00 88.94 98 TYR A C 1
ATOM 756 O O . TYR A 1 98 ? 9.364 6.540 -0.856 1.00 88.94 98 TYR A O 1
ATOM 764 N N . SER A 1 99 ? 11.174 7.080 -2.077 1.00 86.75 99 SER A N 1
ATOM 765 C CA . SER A 1 99 ? 12.176 6.486 -1.188 1.00 86.75 99 SER A CA 1
ATOM 766 C C . SER A 1 99 ? 13.005 7.559 -0.482 1.00 86.75 99 SER A C 1
ATOM 768 O O . SER A 1 99 ? 13.120 8.687 -0.961 1.00 86.75 99 SER A O 1
ATOM 770 N N . GLN A 1 100 ? 13.578 7.223 0.676 1.00 82.56 100 GLN A N 1
ATOM 771 C CA . GLN A 1 100 ? 14.440 8.162 1.400 1.00 82.56 100 GLN A CA 1
ATOM 772 C C . GLN A 1 100 ? 15.792 8.384 0.698 1.00 82.56 100 GLN A C 1
ATOM 774 O O . GLN A 1 100 ? 16.325 9.489 0.767 1.00 82.56 100 GLN A O 1
ATOM 779 N N . GLY A 1 101 ? 16.358 7.340 0.085 1.00 77.75 101 GLY A N 1
ATOM 780 C CA . GLY A 1 101 ? 17.712 7.362 -0.484 1.00 77.75 101 GLY A CA 1
ATOM 781 C C . GLY A 1 101 ? 17.768 7.755 -1.957 1.00 77.75 101 GLY A C 1
ATOM 782 O O . GLY A 1 101 ? 18.644 8.520 -2.343 1.00 77.75 101 GLY A O 1
ATOM 783 N N . ASP A 1 102 ? 16.806 7.285 -2.751 1.00 77.69 102 ASP A N 1
ATOM 784 C CA . ASP A 1 102 ? 16.884 7.317 -4.218 1.00 77.69 102 ASP A CA 1
ATOM 785 C C . ASP A 1 102 ? 15.845 8.261 -4.846 1.00 77.69 102 ASP A C 1
ATOM 787 O O . ASP A 1 102 ? 15.632 8.269 -6.056 1.00 77.69 102 ASP A O 1
ATOM 791 N N . GLY A 1 103 ? 15.129 9.034 -4.026 1.00 80.12 103 GLY A N 1
ATOM 792 C CA . GLY A 1 103 ? 14.070 9.910 -4.510 1.00 80.12 103 GLY A CA 1
ATOM 793 C C . GLY A 1 103 ? 12.851 9.133 -5.018 1.00 80.12 103 GLY A C 1
ATOM 794 O O . GLY A 1 103 ? 12.454 8.110 -4.446 1.00 80.12 103 GLY A O 1
ATOM 795 N N . ALA A 1 104 ? 12.188 9.686 -6.036 1.00 83.94 104 ALA A N 1
ATOM 796 C CA . ALA A 1 104 ? 11.056 9.037 -6.687 1.00 83.94 104 ALA A CA 1
ATOM 797 C C . ALA A 1 104 ? 11.570 7.950 -7.639 1.00 83.94 104 ALA A C 1
ATOM 799 O O . ALA A 1 104 ? 12.495 8.199 -8.401 1.00 83.94 104 ALA A O 1
ATOM 800 N N . LEU A 1 105 ? 10.955 6.768 -7.619 1.00 84.50 105 LEU A N 1
ATOM 801 C CA . LEU A 1 105 ? 11.337 5.608 -8.422 1.00 84.50 105 LEU A CA 1
ATOM 802 C C . LEU A 1 105 ? 10.130 5.057 -9.197 1.00 84.50 105 LEU A C 1
ATOM 804 O O . LEU A 1 105 ? 9.035 4.960 -8.627 1.00 84.50 105 LEU A O 1
ATOM 808 N N . PRO A 1 106 ? 10.303 4.638 -10.463 1.00 85.88 106 PRO A N 1
ATOM 809 C CA . PRO A 1 106 ? 9.250 3.978 -11.215 1.00 85.88 106 PRO A CA 1
ATOM 810 C C . PRO A 1 106 ? 9.127 2.525 -10.744 1.00 85.88 106 PRO A C 1
ATOM 812 O O . PRO A 1 106 ? 10.110 1.791 -10.669 1.00 85.88 106 PRO A O 1
ATOM 815 N N . ALA A 1 107 ? 7.916 2.069 -10.451 1.00 88.56 107 ALA A N 1
ATOM 816 C CA . ALA A 1 107 ? 7.668 0.731 -9.926 1.00 88.56 107 ALA A CA 1
ATOM 817 C C . ALA A 1 107 ? 6.353 0.141 -10.446 1.00 88.56 107 ALA A C 1
ATOM 819 O O . ALA A 1 107 ? 5.526 0.820 -11.043 1.00 88.56 107 ALA A O 1
ATOM 820 N N . HIS A 1 108 ? 6.129 -1.141 -10.204 1.00 90.75 108 HIS A N 1
ATOM 821 C CA . HIS A 1 108 ? 4.881 -1.818 -10.518 1.00 90.75 108 HIS A CA 1
ATOM 822 C C . HIS A 1 108 ? 4.188 -2.273 -9.237 1.00 90.75 108 HIS A C 1
ATOM 824 O O . HIS A 1 108 ? 4.839 -2.763 -8.321 1.00 90.75 108 HIS A O 1
ATOM 830 N N . ALA A 1 109 ? 2.867 -2.155 -9.171 1.00 92.81 109 ALA A N 1
ATOM 831 C CA . ALA A 1 109 ? 2.048 -2.760 -8.128 1.00 92.81 109 ALA A CA 1
ATOM 832 C C . ALA A 1 109 ? 1.207 -3.881 -8.734 1.00 92.81 109 ALA A C 1
ATOM 834 O O . ALA A 1 109 ? 0.496 -3.681 -9.721 1.00 92.81 109 ALA A O 1
ATOM 835 N N . VAL A 1 110 ? 1.301 -5.068 -8.142 1.00 93.19 110 VAL A N 1
ATOM 836 C CA . VAL A 1 110 ? 0.539 -6.246 -8.548 1.00 93.19 110 VAL A CA 1
ATOM 837 C C . VAL A 1 110 ? -0.652 -6.407 -7.617 1.00 93.19 110 VAL A C 1
ATOM 839 O O . VAL A 1 110 ? -0.508 -6.417 -6.397 1.00 93.19 110 VAL A O 1
ATOM 842 N N . HIS A 1 111 ? -1.838 -6.557 -8.194 1.00 93.38 111 HIS A N 1
ATOM 843 C CA . HIS A 1 111 ? -3.056 -6.905 -7.475 1.00 93.38 111 HIS A CA 1
ATOM 844 C C . HIS A 1 111 ? -3.478 -8.310 -7.879 1.00 93.38 111 HIS A C 1
ATOM 846 O O . HIS A 1 111 ? -3.588 -8.589 -9.074 1.00 93.38 111 HIS A O 1
ATOM 852 N N . VAL A 1 112 ? -3.719 -9.201 -6.917 1.00 94.88 112 VAL A N 1
ATOM 853 C CA . VAL A 1 112 ? -4.196 -10.561 -7.212 1.00 94.88 112 VAL A CA 1
ATOM 854 C C . VAL A 1 112 ? -5.631 -10.751 -6.753 1.00 94.88 112 VAL A C 1
ATOM 856 O O . VAL A 1 112 ? -6.020 -10.322 -5.673 1.00 94.88 112 VAL A O 1
ATOM 859 N N . TYR A 1 113 ? -6.436 -11.419 -7.572 1.00 93.75 113 TYR A N 1
ATOM 860 C CA . TYR A 1 113 ? -7.876 -11.519 -7.350 1.00 93.75 113 TYR A CA 1
ATOM 861 C C . TYR A 1 113 ? -8.330 -12.957 -7.102 1.00 93.75 113 TYR A C 1
ATOM 863 O O . TYR A 1 113 ? -8.079 -13.853 -7.919 1.00 93.75 113 TYR A O 1
ATOM 871 N N . CYS A 1 114 ? -9.067 -13.170 -6.010 1.00 94.94 114 CYS A N 1
ATOM 872 C CA . CYS A 1 114 ? -9.744 -14.430 -5.734 1.00 94.94 114 CYS A CA 1
ATOM 873 C C . CYS A 1 114 ? -11.138 -14.450 -6.363 1.00 94.94 114 CYS A C 1
ATOM 875 O O . CYS A 1 114 ? -12.014 -13.679 -5.988 1.00 94.94 114 CYS A O 1
ATOM 877 N N . ARG A 1 115 ? -11.369 -15.395 -7.282 1.00 91.81 115 ARG A N 1
ATOM 878 C CA . ARG A 1 115 ? -12.677 -15.588 -7.935 1.00 91.81 115 ARG A CA 1
ATOM 879 C C . ARG A 1 115 ? -13.716 -16.286 -7.049 1.00 91.81 115 ARG A C 1
ATOM 881 O O . ARG A 1 115 ? -14.884 -16.275 -7.403 1.00 91.81 115 ARG A O 1
ATOM 888 N N . GLY A 1 116 ? -13.295 -16.926 -5.955 1.00 91.94 116 GLY A N 1
ATOM 889 C CA . GLY A 1 116 ? -14.200 -17.654 -5.060 1.00 91.94 116 GLY A CA 1
ATOM 890 C C . GLY A 1 116 ? -15.008 -16.721 -4.164 1.00 91.94 116 GLY A C 1
ATOM 891 O O . GLY A 1 116 ? -16.229 -16.800 -4.129 1.00 91.94 116 GLY A O 1
ATOM 892 N N . CYS A 1 117 ? -14.325 -15.806 -3.475 1.00 93.50 117 CYS A N 1
ATOM 893 C CA . CYS A 1 117 ? -14.945 -14.857 -2.545 1.00 93.50 117 CYS A CA 1
ATOM 894 C C . CYS A 1 117 ? -14.891 -13.395 -3.014 1.00 93.50 117 CYS A C 1
ATOM 896 O O . CYS A 1 117 ? -15.258 -12.497 -2.260 1.00 93.50 117 CYS A O 1
ATOM 898 N N . ASN A 1 118 ? -14.428 -13.151 -4.245 1.00 93.94 118 ASN A N 1
ATOM 899 C CA . ASN A 1 118 ? -14.299 -11.826 -4.858 1.00 93.94 118 ASN A CA 1
ATOM 900 C C . ASN A 1 118 ? -13.361 -10.857 -4.114 1.00 93.94 118 ASN A C 1
ATOM 902 O O . ASN A 1 118 ? -13.489 -9.643 -4.268 1.00 93.94 118 ASN A O 1
ATOM 906 N N . THR A 1 119 ? -12.409 -11.373 -3.331 1.00 95.88 119 THR A N 1
ATOM 907 C CA . THR A 1 119 ? -11.405 -10.549 -2.643 1.00 95.88 119 THR A CA 1
ATOM 908 C C . THR A 1 119 ? -10.299 -10.127 -3.609 1.00 95.88 119 THR A C 1
ATOM 910 O O . THR A 1 119 ? -9.722 -10.966 -4.306 1.00 95.88 119 THR A O 1
ATOM 913 N N . ASN A 1 120 ? -9.982 -8.833 -3.629 1.00 95.19 120 ASN A N 1
ATOM 914 C CA . ASN A 1 120 ? -8.836 -8.272 -4.338 1.00 95.19 120 ASN A CA 1
ATOM 915 C C . ASN A 1 120 ? -7.700 -7.985 -3.349 1.00 95.19 120 ASN A C 1
ATOM 917 O O . ASN A 1 120 ? -7.886 -7.246 -2.386 1.00 95.19 120 ASN A O 1
ATOM 921 N N . TYR A 1 121 ? -6.535 -8.578 -3.561 1.00 95.75 121 TYR A N 1
ATOM 922 C CA . TYR A 1 121 ? -5.373 -8.441 -2.694 1.00 95.75 121 TYR A CA 1
ATOM 923 C C . TYR A 1 121 ? -4.398 -7.438 -3.300 1.00 95.75 121 TYR A C 1
ATOM 925 O O . TYR A 1 121 ? -3.929 -7.619 -4.422 1.00 95.75 121 TYR A O 1
ATOM 933 N N . HIS A 1 122 ? -4.075 -6.405 -2.530 1.00 95.19 122 HIS A N 1
ATOM 934 C CA . HIS A 1 122 ? -3.089 -5.376 -2.845 1.00 95.19 122 HIS A CA 1
ATOM 935 C C . HIS A 1 122 ? -1.845 -5.557 -1.965 1.00 95.19 122 HIS A C 1
ATOM 937 O O . HIS A 1 122 ? -1.823 -6.415 -1.079 1.00 95.19 122 HIS A O 1
ATOM 943 N N . HIS A 1 123 ? -0.816 -4.734 -2.190 1.00 94.56 123 HIS A N 1
ATOM 944 C CA . HIS A 1 123 ? 0.447 -4.792 -1.447 1.00 94.56 123 HIS A CA 1
ATOM 945 C C . HIS A 1 123 ? 0.269 -4.672 0.077 1.00 94.56 123 HIS A C 1
ATOM 947 O O . HIS A 1 123 ? 0.806 -5.488 0.816 1.00 94.56 123 HIS A O 1
ATOM 953 N N . GLY A 1 124 ? -0.501 -3.682 0.546 1.00 94.06 124 GLY A N 1
ATOM 954 C CA . GLY A 1 124 ? -0.666 -3.390 1.980 1.00 94.06 124 GLY A CA 1
ATOM 955 C C . GLY A 1 124 ? -2.039 -3.724 2.571 1.00 94.06 124 GLY A C 1
ATOM 956 O O . GLY A 1 124 ? -2.235 -3.591 3.775 1.00 94.06 124 GLY A O 1
ATOM 957 N N . PHE A 1 125 ? -3.005 -4.121 1.743 1.00 95.69 125 PHE A N 1
ATOM 958 C CA . PHE A 1 125 ? -4.368 -4.421 2.180 1.00 95.69 125 PHE A CA 1
ATOM 959 C C . PHE A 1 125 ? -5.072 -5.381 1.225 1.00 95.69 125 PHE A C 1
ATOM 961 O O . PHE A 1 125 ? -4.652 -5.575 0.085 1.00 95.69 125 PHE A O 1
ATOM 968 N N . SER A 1 126 ? -6.201 -5.921 1.664 1.00 96.12 126 SER A N 1
ATOM 969 C CA . SER A 1 126 ? -7.165 -6.612 0.813 1.00 96.12 126 SER A CA 1
ATOM 970 C C . SER A 1 126 ? -8.482 -5.842 0.753 1.00 96.12 126 SER A C 1
ATOM 972 O O . SER A 1 126 ? -8.777 -5.018 1.621 1.00 96.12 126 SER A O 1
ATOM 974 N N . VAL A 1 127 ? -9.255 -6.076 -0.301 1.00 95.81 127 VAL A N 1
ATOM 975 C CA . VAL A 1 127 ? -10.563 -5.468 -0.525 1.00 95.81 127 VAL A CA 1
ATOM 976 C C . VAL A 1 127 ? -11.584 -6.562 -0.751 1.00 95.81 127 VAL A C 1
ATOM 978 O O . VAL A 1 127 ? -11.452 -7.355 -1.684 1.00 95.81 127 VAL A O 1
ATOM 981 N N . GLN A 1 128 ? -12.633 -6.573 0.059 1.00 95.19 128 GLN A N 1
ATOM 982 C CA . GLN A 1 128 ? -13.760 -7.483 -0.092 1.00 95.19 128 GLN A CA 1
ATOM 983 C C . GLN A 1 128 ? -15.053 -6.739 0.232 1.00 95.19 128 GLN A C 1
ATOM 985 O O . GLN A 1 128 ? -15.116 -6.011 1.215 1.00 95.19 128 GLN A O 1
ATOM 990 N N . ALA A 1 129 ? -16.077 -6.895 -0.612 1.00 92.56 129 ALA A N 1
ATOM 991 C CA . ALA A 1 129 ? -17.401 -6.293 -0.405 1.00 92.56 129 ALA A CA 1
ATOM 992 C C . ALA A 1 129 ? -17.377 -4.777 -0.083 1.00 92.56 129 ALA A C 1
ATOM 994 O O . ALA A 1 129 ? -18.131 -4.299 0.757 1.00 92.56 129 ALA A O 1
ATOM 995 N N . GLY A 1 130 ? -16.496 -4.013 -0.743 1.00 92.12 130 GLY A N 1
ATOM 996 C CA . GLY A 1 130 ? -16.382 -2.565 -0.524 1.00 92.12 130 GLY A CA 1
ATOM 997 C C . GLY A 1 130 ? -15.686 -2.175 0.782 1.00 92.12 130 GLY A C 1
ATOM 998 O O . GLY A 1 130 ? -15.744 -1.016 1.180 1.00 92.12 130 GLY A O 1
ATOM 999 N N . VAL A 1 131 ? -15.005 -3.110 1.442 1.00 93.75 131 VAL A N 1
ATOM 1000 C CA . VAL A 1 131 ? -14.239 -2.874 2.666 1.00 93.75 131 VAL A CA 1
ATOM 1001 C C . VAL A 1 131 ? -12.766 -3.153 2.402 1.00 93.75 131 VAL A C 1
ATOM 1003 O O . VAL A 1 131 ? -12.416 -4.198 1.855 1.00 93.75 131 VAL A O 1
ATOM 1006 N N . ARG A 1 132 ? -11.907 -2.201 2.772 1.00 95.06 132 ARG A N 1
ATOM 1007 C CA . ARG A 1 132 ? -10.449 -2.312 2.748 1.00 95.06 132 ARG A CA 1
ATOM 1008 C C . ARG A 1 132 ? -9.966 -2.737 4.133 1.00 95.06 132 ARG A C 1
ATOM 1010 O O . ARG A 1 132 ? -10.143 -1.988 5.093 1.00 95.06 132 ARG A O 1
ATOM 1017 N N . THR A 1 133 ? -9.297 -3.880 4.211 1.00 95.69 133 THR A N 1
ATOM 1018 C CA . THR A 1 133 ? -8.692 -4.402 5.444 1.00 95.69 133 THR A CA 1
ATOM 1019 C C . THR A 1 133 ? -7.186 -4.503 5.264 1.00 95.69 133 THR A C 1
ATOM 1021 O O . THR A 1 133 ? -6.708 -5.215 4.376 1.00 95.69 133 THR A O 1
ATOM 1024 N N . TYR A 1 134 ? -6.446 -3.764 6.085 1.00 95.75 134 TYR A N 1
ATOM 1025 C CA . TYR A 1 134 ? -4.987 -3.783 6.095 1.00 95.75 134 TYR A CA 1
ATOM 1026 C C . TYR A 1 134 ? -4.470 -5.062 6.755 1.00 95.75 134 TYR A C 1
ATOM 1028 O O . TYR A 1 134 ? -5.122 -5.622 7.636 1.00 95.75 134 TYR A O 1
ATOM 1036 N N . TYR A 1 135 ? -3.315 -5.540 6.292 1.00 94.25 135 TYR A N 1
ATOM 1037 C CA . TYR A 1 135 ? -2.658 -6.697 6.900 1.00 94.25 135 TYR A CA 1
ATOM 1038 C C . TYR A 1 135 ? -2.098 -6.342 8.287 1.00 94.25 135 TYR A C 1
ATOM 1040 O O . TYR A 1 135 ? -1.971 -5.164 8.614 1.00 94.25 135 TYR A O 1
ATOM 1048 N N . GLY A 1 136 ? -1.797 -7.362 9.099 1.00 85.56 136 GLY A N 1
ATOM 1049 C CA . GLY A 1 136 ? -1.331 -7.171 10.480 1.00 85.56 136 GLY A CA 1
ATOM 1050 C C . GLY A 1 136 ? 0.021 -6.468 10.584 1.00 85.56 136 GLY A C 1
ATOM 1051 O O . GLY A 1 136 ? 0.213 -5.671 11.490 1.00 85.56 136 GLY A O 1
ATOM 1052 N N . ASP A 1 137 ? 0.918 -6.692 9.622 1.00 82.38 137 ASP A N 1
ATOM 1053 C CA . ASP A 1 137 ? 2.224 -6.038 9.603 1.00 82.38 137 ASP A CA 1
ATOM 1054 C C . ASP A 1 137 ? 2.158 -4.698 8.861 1.00 82.38 137 ASP A C 1
ATOM 1056 O O . ASP A 1 137 ? 1.648 -4.617 7.737 1.00 82.38 137 ASP A O 1
ATOM 1060 N N . THR A 1 138 ? 2.757 -3.650 9.434 1.00 82.50 138 THR A N 1
ATOM 1061 C CA . THR A 1 138 ? 2.917 -2.368 8.736 1.00 82.50 138 THR A CA 1
ATOM 1062 C C . THR A 1 138 ? 3.872 -2.541 7.543 1.00 82.50 138 THR A C 1
ATOM 1064 O O . THR A 1 138 ? 5.063 -2.816 7.739 1.00 82.50 138 THR A O 1
ATOM 1067 N N . PRO A 1 139 ? 3.408 -2.350 6.291 1.00 89.94 139 PRO A N 1
ATOM 1068 C CA . PRO A 1 139 ? 4.215 -2.643 5.116 1.00 89.94 139 PRO A CA 1
ATOM 1069 C C . PRO A 1 139 ? 5.379 -1.656 4.963 1.00 89.94 139 PRO A C 1
ATOM 1071 O O . PRO A 1 139 ? 5.319 -0.500 5.393 1.00 89.94 139 PRO A O 1
ATOM 1074 N N . LYS A 1 140 ? 6.452 -2.102 4.295 1.00 92.31 140 LYS A N 1
ATOM 1075 C CA . LYS A 1 140 ? 7.616 -1.250 3.986 1.00 92.31 140 LYS A CA 1
ATOM 1076 C C . LYS A 1 140 ? 7.223 -0.040 3.132 1.00 92.31 140 LYS A C 1
ATOM 1078 O O . LYS A 1 140 ? 7.789 1.034 3.329 1.00 92.31 140 LYS A O 1
ATOM 1083 N N . TYR A 1 141 ? 6.268 -0.213 2.219 1.00 94.69 141 TYR A N 1
ATOM 1084 C CA . TYR A 1 141 ? 5.762 0.838 1.341 1.00 94.69 141 TYR A CA 1
ATOM 1085 C C . TYR A 1 141 ? 4.274 1.067 1.602 1.00 94.69 141 TYR A C 1
ATOM 1087 O O . TYR A 1 141 ? 3.454 0.159 1.464 1.00 94.69 141 TYR A O 1
ATOM 1095 N N . LEU A 1 142 ? 3.922 2.293 1.976 1.00 94.81 142 LEU A N 1
ATOM 1096 C CA . LEU A 1 142 ? 2.545 2.716 2.199 1.00 94.81 142 LEU A CA 1
ATOM 1097 C C . LEU A 1 142 ? 1.957 3.217 0.883 1.00 94.81 142 LEU A C 1
ATOM 1099 O O . LEU A 1 142 ? 2.597 4.013 0.204 1.00 94.81 142 LEU A O 1
ATOM 1103 N N . GLN A 1 143 ? 0.744 2.791 0.534 1.00 94.44 143 GLN A N 1
ATOM 1104 C CA . GLN A 1 143 ? 0.010 3.370 -0.592 1.00 94.44 143 GLN A CA 1
ATOM 1105 C C . GLN A 1 143 ? -0.654 4.677 -0.139 1.00 94.44 143 GLN A C 1
ATOM 1107 O O . GLN A 1 143 ? -1.566 4.648 0.685 1.00 94.44 143 GLN A O 1
ATOM 1112 N N . ILE A 1 144 ? -0.175 5.803 -0.669 1.00 91.69 144 ILE A N 1
ATOM 1113 C CA . ILE A 1 144 ? -0.544 7.173 -0.261 1.00 91.69 144 ILE A CA 1
ATOM 1114 C C . ILE A 1 144 ? -1.294 7.933 -1.360 1.00 91.69 144 ILE A C 1
ATOM 1116 O O . ILE A 1 144 ? -1.648 9.093 -1.198 1.00 91.69 144 ILE A O 1
ATOM 1120 N N . GLY A 1 145 ? -1.553 7.268 -2.480 1.00 90.31 145 GLY A N 1
ATOM 1121 C CA . GLY A 1 145 ? -2.351 7.723 -3.612 1.00 90.31 145 GLY A CA 1
ATOM 1122 C C . GLY A 1 145 ? -2.788 6.511 -4.432 1.00 90.31 145 GLY A C 1
ATOM 1123 O O . GLY A 1 145 ? -2.397 5.376 -4.135 1.00 90.31 145 GLY A O 1
ATOM 1124 N N . GLU A 1 146 ? -3.558 6.715 -5.499 1.00 88.88 146 GLU A N 1
ATOM 1125 C CA . GLU A 1 146 ? -3.953 5.596 -6.365 1.00 88.88 146 GLU A CA 1
ATOM 1126 C C . GLU A 1 146 ? -2.728 4.918 -7.003 1.00 88.88 146 GLU A C 1
ATOM 1128 O O . GLU A 1 146 ? -2.651 3.689 -7.048 1.00 88.88 146 GLU A O 1
ATOM 1133 N N . HIS A 1 147 ? -1.737 5.718 -7.404 1.00 91.25 147 HIS A N 1
ATOM 1134 C CA . HIS A 1 147 ? -0.520 5.267 -8.081 1.00 91.25 147 HIS A CA 1
ATOM 1135 C C . HIS A 1 147 ? 0.754 5.693 -7.338 1.00 91.25 147 HIS A C 1
ATOM 1137 O O . HIS A 1 147 ? 1.844 5.648 -7.903 1.00 91.25 147 HIS A O 1
ATOM 1143 N N . GLN A 1 148 ? 0.630 6.130 -6.083 1.00 92.81 148 GLN A N 1
ATOM 1144 C CA . GLN A 1 148 ? 1.716 6.709 -5.298 1.00 92.81 148 GLN A CA 1
ATOM 1145 C C . GLN A 1 148 ? 1.946 5.906 -4.026 1.00 92.81 148 GLN A C 1
ATOM 1147 O O . GLN A 1 148 ? 1.020 5.630 -3.260 1.00 92.81 148 GLN A O 1
ATOM 1152 N N . PHE A 1 149 ? 3.206 5.564 -3.791 1.00 94.88 149 PHE A N 1
ATOM 1153 C CA . PHE A 1 149 ? 3.666 4.820 -2.632 1.00 94.88 149 PHE A CA 1
ATOM 1154 C C . PHE A 1 149 ? 4.804 5.576 -1.957 1.00 94.88 149 PHE A C 1
ATOM 1156 O O . PHE A 1 149 ? 5.613 6.191 -2.641 1.00 94.88 149 PHE A O 1
ATOM 1163 N N . ALA A 1 150 ? 4.915 5.504 -0.635 1.00 92.69 150 ALA A N 1
ATOM 1164 C CA . ALA A 1 150 ? 6.074 6.024 0.089 1.00 92.69 150 ALA A CA 1
ATOM 1165 C C . ALA A 1 150 ? 6.670 4.978 1.020 1.00 92.69 150 ALA A C 1
ATOM 1167 O O . ALA A 1 150 ? 5.957 4.213 1.670 1.00 92.69 150 ALA A O 1
ATOM 1168 N N . GLU A 1 151 ? 7.995 4.961 1.102 1.00 93.38 151 GLU A N 1
ATOM 1169 C CA . GLU A 1 151 ? 8.712 4.165 2.084 1.00 93.38 151 GLU A CA 1
ATOM 1170 C C . GLU A 1 151 ? 8.340 4.609 3.505 1.00 93.38 151 GLU A C 1
ATOM 1172 O O . GLU A 1 151 ? 8.379 5.792 3.840 1.00 93.38 151 GLU A O 1
ATOM 1177 N N . ARG A 1 152 ? 8.037 3.651 4.383 1.00 92.38 152 ARG A N 1
ATOM 1178 C CA . ARG A 1 152 ? 7.657 3.912 5.778 1.00 92.38 152 ARG A CA 1
ATOM 1179 C C . ARG A 1 152 ? 8.676 4.783 6.519 1.00 92.38 152 ARG A C 1
ATOM 1181 O O . ARG A 1 152 ? 8.287 5.647 7.298 1.00 92.38 152 ARG A O 1
ATOM 1188 N N . LYS A 1 153 ? 9.975 4.577 6.268 1.00 89.50 153 LYS A N 1
ATOM 1189 C CA . LYS A 1 153 ? 11.053 5.391 6.858 1.00 89.50 153 LYS A CA 1
ATOM 1190 C C . LYS A 1 153 ? 10.957 6.856 6.434 1.00 89.50 153 LYS A C 1
ATOM 1192 O O . LYS A 1 153 ? 11.068 7.734 7.283 1.00 89.50 153 LYS A O 1
ATOM 1197 N N . LEU A 1 154 ? 10.686 7.106 5.151 1.00 87.56 154 LEU A N 1
ATOM 1198 C CA . LEU A 1 154 ? 10.486 8.451 4.616 1.00 87.56 154 LEU A CA 1
ATOM 1199 C C . LEU A 1 154 ? 9.268 9.125 5.263 1.00 87.56 154 LEU A C 1
ATOM 1201 O O . LEU A 1 154 ? 9.375 10.255 5.729 1.00 87.56 154 LEU A O 1
ATOM 1205 N N . VAL A 1 155 ? 8.148 8.408 5.387 1.00 88.06 155 VAL A N 1
ATOM 1206 C CA . VAL A 1 155 ? 6.951 8.917 6.081 1.00 88.06 155 VAL A CA 1
ATOM 1207 C C . VAL A 1 155 ? 7.248 9.233 7.551 1.00 88.06 155 VAL A C 1
ATOM 1209 O O . VAL A 1 155 ? 6.803 10.256 8.067 1.00 88.06 155 VAL A O 1
ATOM 1212 N N . GLY A 1 156 ? 8.065 8.413 8.218 1.00 83.69 156 GLY A N 1
ATOM 1213 C CA . GLY A 1 156 ? 8.538 8.679 9.578 1.00 83.69 156 GLY A CA 1
ATOM 1214 C C . GLY A 1 156 ? 9.296 10.006 9.716 1.00 83.69 156 GLY A C 1
ATOM 1215 O O . GLY A 1 156 ? 9.143 10.695 10.723 1.00 83.69 156 GLY A O 1
ATOM 1216 N N . LEU A 1 157 ? 10.059 10.415 8.698 1.00 81.31 157 LEU A N 1
ATOM 1217 C CA . LEU A 1 157 ? 10.723 11.726 8.676 1.00 81.31 157 LEU A CA 1
ATOM 1218 C C . LEU A 1 157 ? 9.736 12.884 8.498 1.00 81.31 157 LEU A C 1
ATOM 1220 O O . LEU A 1 157 ? 9.954 13.969 9.035 1.00 81.31 157 LEU A O 1
ATOM 1224 N N . TRP A 1 158 ? 8.645 12.662 7.760 1.00 80.31 158 TRP A N 1
ATOM 1225 C CA . TRP A 1 158 ? 7.591 13.666 7.580 1.00 80.31 158 TRP A CA 1
ATOM 1226 C C . TRP A 1 158 ? 6.886 13.941 8.903 1.00 80.31 158 TRP A C 1
ATOM 1228 O O . TRP A 1 158 ? 6.647 15.093 9.255 1.00 80.31 158 TRP A O 1
ATOM 1238 N N . VAL A 1 159 ? 6.625 12.877 9.668 1.00 70.75 159 VAL A N 1
ATOM 1239 C CA . VAL A 1 159 ? 6.000 12.949 10.994 1.00 70.75 159 VAL A CA 1
ATOM 1240 C C . VAL A 1 159 ? 6.860 13.743 11.981 1.00 70.75 159 VAL A C 1
ATOM 1242 O O . VAL A 1 159 ? 6.325 14.506 12.780 1.00 70.75 159 VAL A O 1
ATOM 1245 N N . THR A 1 160 ? 8.186 13.592 11.927 1.00 69.75 160 THR A N 1
ATOM 1246 C CA . THR A 1 160 ? 9.113 14.288 12.837 1.00 69.75 160 THR A CA 1
ATOM 1247 C C . THR A 1 160 ? 9.470 15.708 12.389 1.00 69.75 160 THR A C 1
ATOM 1249 O O . THR A 1 160 ? 10.243 16.383 13.065 1.00 69.75 160 THR A O 1
ATOM 1252 N N . GLY A 1 161 ? 8.890 16.196 11.285 1.00 61.25 161 GLY A N 1
ATOM 1253 C CA . GLY A 1 161 ? 9.086 17.566 10.810 1.00 61.25 161 GLY A CA 1
ATOM 1254 C C . GLY A 1 161 ? 10.467 17.825 10.204 1.00 61.25 161 GLY A C 1
ATOM 1255 O O . GLY A 1 161 ? 10.907 18.974 10.165 1.00 61.25 161 GLY A O 1
ATOM 1256 N N . HIS A 1 162 ? 11.168 16.787 9.733 1.00 55.22 162 HIS A N 1
ATOM 1257 C CA . HIS A 1 162 ? 12.479 16.967 9.112 1.00 55.22 162 HIS A CA 1
ATOM 1258 C C . HIS A 1 162 ? 12.348 17.701 7.754 1.00 55.22 162 HIS A C 1
ATOM 1260 O O . HIS A 1 162 ? 11.678 17.202 6.850 1.00 55.22 162 HIS A O 1
ATOM 1266 N N . PRO A 1 163 ? 13.011 18.859 7.555 1.00 47.91 163 PRO A N 1
ATOM 1267 C CA . PRO A 1 163 ? 12.739 19.772 6.433 1.00 47.91 163 PRO A CA 1
ATOM 1268 C C . PRO A 1 163 ? 13.289 19.345 5.054 1.00 47.91 163 PRO A C 1
ATOM 1270 O O . PRO A 1 163 ? 13.046 20.033 4.065 1.00 47.91 163 PRO A O 1
ATOM 1273 N N . ASN A 1 164 ? 13.994 18.214 4.934 1.00 49.72 164 ASN A N 1
ATOM 1274 C CA . ASN A 1 164 ? 14.674 17.811 3.685 1.00 49.72 164 ASN A CA 1
ATOM 1275 C C . ASN A 1 164 ? 13.811 17.005 2.695 1.00 49.72 164 ASN A C 1
ATOM 1277 O O . ASN A 1 164 ? 14.320 16.456 1.725 1.00 49.72 164 ASN A O 1
ATOM 1281 N N . VAL A 1 165 ? 12.496 16.965 2.892 1.00 50.53 165 VAL A N 1
ATOM 1282 C CA . VAL A 1 165 ? 11.543 16.250 2.020 1.00 50.53 165 VAL A CA 1
ATOM 1283 C C . VAL A 1 165 ? 11.331 16.963 0.676 1.00 50.53 165 VAL A C 1
ATOM 1285 O O . VAL A 1 165 ? 10.913 16.352 -0.302 1.00 50.53 165 VAL A O 1
ATOM 1288 N N . GLY A 1 166 ? 11.639 18.263 0.608 1.00 44.31 166 GLY A N 1
ATOM 1289 C CA . GLY A 1 166 ? 11.352 19.127 -0.543 1.00 44.31 166 GLY A CA 1
ATOM 1290 C C . GLY A 1 166 ? 12.306 19.009 -1.739 1.00 44.31 166 GLY A C 1
ATOM 1291 O O . GLY A 1 166 ? 12.149 19.757 -2.700 1.00 44.31 166 GLY A O 1
ATOM 1292 N N . ARG A 1 167 ? 13.298 18.112 -1.703 1.00 49.56 167 ARG A N 1
ATOM 1293 C CA . ARG A 1 167 ? 14.249 17.875 -2.806 1.00 49.56 167 ARG A CA 1
ATOM 1294 C C . ARG A 1 167 ? 14.324 16.390 -3.159 1.00 49.56 167 ARG A C 1
ATOM 1296 O O . ARG A 1 167 ? 15.398 15.806 -3.197 1.00 49.56 167 ARG A O 1
ATOM 1303 N N . MET A 1 168 ? 13.177 15.762 -3.410 1.00 55.91 168 MET A N 1
ATOM 1304 C CA . MET A 1 168 ? 13.208 14.522 -4.185 1.00 55.91 168 MET A CA 1
ATOM 1305 C C . MET A 1 168 ? 13.570 14.908 -5.616 1.00 55.91 168 MET A C 1
ATOM 1307 O O . MET A 1 168 ? 12.884 15.729 -6.228 1.00 55.91 168 MET A O 1
ATOM 1311 N N . GLU A 1 169 ? 14.689 14.388 -6.114 1.00 51.81 169 GLU A N 1
ATOM 1312 C CA . GLU A 1 169 ? 15.075 14.592 -7.503 1.00 51.81 169 GLU A CA 1
ATOM 1313 C C . GLU A 1 169 ? 13.990 13.973 -8.388 1.00 51.81 169 GLU A C 1
ATOM 1315 O O . GLU A 1 169 ? 13.704 12.776 -8.336 1.00 51.81 169 GLU A O 1
ATOM 1320 N N . ASN A 1 170 ? 13.306 14.829 -9.146 1.00 52.72 170 ASN A N 1
ATOM 1321 C CA . ASN A 1 170 ? 12.330 14.390 -10.126 1.00 52.72 170 ASN A CA 1
ATOM 1322 C C . ASN A 1 170 ? 13.111 13.872 -11.328 1.00 52.72 170 ASN A C 1
ATOM 1324 O O . ASN A 1 170 ? 13.484 14.645 -12.210 1.00 52.72 170 ASN A O 1
ATOM 1328 N N . HIS A 1 171 ? 13.373 12.572 -11.360 1.00 57.16 171 HIS A N 1
ATOM 1329 C CA . HIS 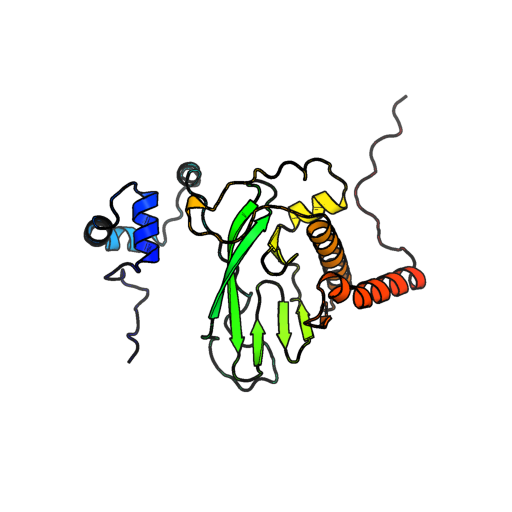A 1 171 ? 13.814 11.943 -12.592 1.00 57.16 171 HIS A CA 1
ATOM 1330 C C . HIS A 1 171 ? 12.647 11.938 -13.579 1.00 57.16 171 HIS A C 1
ATOM 1332 O O . HIS A 1 171 ? 11.541 11.498 -13.257 1.00 57.16 171 HIS A O 1
ATOM 1338 N N . ASP A 1 172 ? 12.881 12.474 -14.774 1.00 57.28 172 ASP A N 1
ATOM 1339 C CA . ASP A 1 172 ? 11.882 12.481 -15.832 1.00 57.28 172 ASP A CA 1
ATOM 1340 C C . ASP A 1 172 ? 11.817 11.084 -16.464 1.00 57.28 172 ASP A C 1
ATOM 1342 O O . ASP A 1 172 ? 12.646 10.699 -17.291 1.00 57.28 172 ASP A O 1
ATOM 1346 N N . PHE A 1 173 ? 10.847 10.279 -16.027 1.00 61.25 173 PHE A N 1
ATOM 1347 C CA . PHE A 1 173 ? 10.652 8.915 -16.530 1.00 61.25 173 PHE A CA 1
ATOM 1348 C C . PHE A 1 173 ? 9.985 8.870 -17.913 1.00 61.25 173 PHE A C 1
ATOM 1350 O O . PHE A 1 173 ? 9.755 7.781 -18.451 1.00 61.25 173 PHE A O 1
ATOM 1357 N N . ALA A 1 174 ? 9.687 10.031 -18.510 1.00 54.88 174 ALA A N 1
ATOM 1358 C CA . ALA A 1 174 ? 8.995 10.145 -19.790 1.00 54.88 174 ALA A CA 1
ATOM 1359 C C . ALA A 1 174 ? 9.703 9.388 -20.929 1.00 54.88 174 ALA A C 1
ATOM 1361 O O . ALA A 1 174 ? 9.038 8.793 -21.778 1.00 54.88 174 ALA A O 1
ATOM 1362 N N . ALA A 1 175 ? 11.040 9.308 -20.907 1.00 53.53 175 ALA A N 1
ATOM 1363 C CA . ALA A 1 175 ? 11.820 8.570 -21.906 1.00 53.53 175 ALA A CA 1
ATOM 1364 C C . ALA A 1 175 ? 11.530 7.049 -21.930 1.00 53.53 175 ALA A C 1
ATOM 1366 O O . ALA A 1 175 ? 11.857 6.375 -22.905 1.00 53.53 175 ALA A O 1
ATOM 1367 N N . GLY A 1 176 ? 10.898 6.499 -20.882 1.00 58.06 176 GLY A N 1
ATOM 1368 C CA . GLY A 1 176 ? 10.564 5.077 -20.749 1.00 58.06 176 GLY A CA 1
ATOM 1369 C C . GLY A 1 176 ? 9.092 4.714 -20.981 1.00 58.06 176 GLY A C 1
ATOM 1370 O O . GLY A 1 176 ? 8.724 3.568 -20.727 1.00 58.06 176 GLY A O 1
ATOM 1371 N N . GLY A 1 177 ? 8.238 5.652 -21.413 1.00 64.38 177 GLY A N 1
ATOM 1372 C CA . GLY A 1 177 ? 6.790 5.412 -21.526 1.00 64.38 177 GLY A CA 1
ATOM 1373 C C . GLY A 1 177 ? 6.075 5.330 -20.169 1.00 64.38 177 GLY A C 1
ATOM 1374 O O . GLY A 1 177 ? 5.032 4.686 -20.045 1.00 64.38 177 GLY A O 1
ATOM 1375 N N . TRP A 1 178 ? 6.655 5.947 -19.135 1.00 75.12 178 TRP A N 1
ATOM 1376 C CA . TRP A 1 178 ? 6.055 6.040 -17.808 1.00 75.12 178 TRP A CA 1
ATOM 1377 C C . TRP A 1 178 ? 5.015 7.159 -17.766 1.00 75.12 178 TRP A C 1
ATOM 1379 O O . TRP A 1 178 ? 5.321 8.297 -18.111 1.00 75.12 178 TRP A O 1
ATOM 1389 N N . GLN A 1 179 ? 3.788 6.847 -17.342 1.00 75.38 179 GLN A N 1
ATOM 1390 C CA . GLN A 1 179 ? 2.671 7.801 -17.419 1.00 75.38 179 GLN A CA 1
ATOM 1391 C C . GLN A 1 179 ? 2.499 8.690 -16.176 1.00 75.38 179 GLN A C 1
ATOM 1393 O O . GLN A 1 179 ? 1.712 9.632 -16.204 1.00 75.38 179 GLN A O 1
ATOM 1398 N N . PHE A 1 180 ? 3.193 8.390 -15.074 1.00 76.94 180 PHE A N 1
ATOM 1399 C CA . PHE A 1 180 ? 2.997 9.082 -13.799 1.00 76.94 180 PHE A CA 1
ATOM 1400 C C . PHE A 1 180 ? 4.116 10.073 -13.505 1.00 76.94 180 PHE A C 1
ATOM 1402 O O . PHE A 1 180 ? 5.295 9.731 -13.584 1.00 76.94 180 PHE A O 1
ATOM 1409 N N . ALA A 1 181 ? 3.724 11.286 -13.113 1.00 72.44 181 ALA A N 1
ATOM 1410 C CA . ALA A 1 181 ? 4.645 12.312 -12.653 1.00 72.44 181 ALA A CA 1
ATOM 1411 C C . ALA A 1 181 ? 5.219 11.974 -11.268 1.00 72.44 181 ALA A C 1
ATOM 1413 O O . ALA A 1 181 ? 4.548 11.389 -10.417 1.00 72.44 181 ALA A O 1
ATOM 1414 N N . CYS A 1 182 ? 6.443 12.434 -11.025 1.00 75.19 182 CYS A N 1
ATOM 1415 C CA . CYS A 1 182 ? 7.170 12.253 -9.767 1.00 75.19 182 CYS A CA 1
ATOM 1416 C C . CYS A 1 182 ? 6.763 13.260 -8.680 1.00 75.19 182 CYS A C 1
ATOM 1418 O O . CYS A 1 182 ? 7.344 13.285 -7.602 1.00 75.19 182 CYS A O 1
ATOM 1420 N N . THR A 1 183 ? 5.759 14.101 -8.930 1.00 80.38 183 THR A N 1
ATOM 1421 C CA . THR A 1 183 ? 5.396 15.200 -8.032 1.00 80.38 183 THR A CA 1
ATOM 1422 C C . THR A 1 183 ? 4.718 14.696 -6.760 1.00 80.38 183 THR A C 1
ATOM 1424 O O . THR A 1 183 ? 3.586 14.213 -6.784 1.00 80.38 183 THR A O 1
ATOM 1427 N N . LEU A 1 184 ? 5.402 14.846 -5.627 1.00 80.38 184 LEU A N 1
ATOM 1428 C CA . LEU A 1 184 ? 4.828 14.640 -4.300 1.00 80.38 184 LEU A CA 1
ATOM 1429 C C . LEU A 1 184 ? 3.975 15.859 -3.906 1.00 80.38 184 LEU A C 1
ATOM 1431 O O . LEU A 1 184 ? 4.425 16.997 -4.029 1.00 80.38 184 LEU A O 1
ATOM 1435 N N . THR A 1 185 ? 2.753 15.632 -3.423 1.00 82.69 185 THR A N 1
ATOM 1436 C CA . THR A 1 185 ? 1.824 16.692 -3.003 1.00 82.69 185 THR A CA 1
ATOM 1437 C C . THR A 1 185 ? 1.687 16.724 -1.482 1.00 82.69 185 THR A C 1
ATOM 1439 O O . THR A 1 185 ? 2.009 15.758 -0.788 1.00 82.69 185 THR A O 1
ATOM 1442 N N . THR A 1 186 ? 1.170 17.828 -0.942 1.00 77.75 186 THR A N 1
ATOM 1443 C CA . THR A 1 186 ? 0.829 17.927 0.486 1.00 77.75 186 THR A CA 1
ATOM 1444 C C . THR A 1 186 ? -0.254 16.927 0.893 1.00 77.75 186 THR A C 1
ATOM 1446 O O . THR A 1 186 ? -0.212 16.415 2.009 1.00 77.75 186 THR A O 1
ATOM 1449 N N . GLU A 1 187 ? -1.181 16.598 -0.011 1.00 82.06 187 GLU A N 1
ATOM 1450 C CA . GLU A 1 187 ? -2.201 15.565 0.206 1.00 82.06 187 GLU A CA 1
ATOM 1451 C C . GLU A 1 187 ? -1.569 14.179 0.367 1.00 82.06 187 GLU A C 1
ATOM 1453 O O . GLU A 1 187 ? -1.895 13.480 1.320 1.00 82.06 187 GLU A O 1
ATOM 1458 N N . HIS A 1 188 ? -0.593 13.818 -0.477 1.00 84.69 188 HIS A N 1
ATOM 1459 C CA . HIS A 1 188 ? 0.150 12.561 -0.338 1.00 84.69 188 HIS A CA 1
ATOM 1460 C C . HIS A 1 188 ? 0.861 12.463 1.021 1.00 84.69 188 HIS A C 1
ATOM 1462 O O . HIS A 1 188 ? 0.821 11.417 1.668 1.00 84.69 188 HIS A O 1
ATOM 1468 N N . VAL A 1 189 ? 1.492 13.550 1.478 1.00 84.31 189 VAL A N 1
ATOM 1469 C CA . VAL A 1 189 ? 2.166 13.595 2.789 1.00 84.31 189 VAL A CA 1
ATOM 1470 C C . VAL A 1 189 ? 1.164 13.429 3.931 1.00 84.31 189 VAL A C 1
ATOM 1472 O O . VAL A 1 189 ? 1.413 12.669 4.870 1.00 84.31 189 VAL A O 1
ATOM 1475 N N . TRP A 1 190 ? 0.022 14.112 3.848 1.00 83.06 190 TRP A N 1
ATOM 1476 C CA . TRP A 1 190 ? -1.032 14.020 4.853 1.00 83.06 190 TRP A CA 1
ATOM 1477 C C . TRP A 1 190 ? -1.652 12.620 4.917 1.00 83.06 190 TRP A C 1
ATOM 1479 O O . TRP A 1 190 ? -1.768 12.050 6.003 1.00 83.06 190 TRP A O 1
ATOM 1489 N N . ASP A 1 191 ? -1.981 12.030 3.768 1.00 86.88 191 ASP A N 1
ATOM 1490 C CA . ASP A 1 191 ? -2.518 10.672 3.683 1.00 86.88 191 ASP A CA 1
ATOM 1491 C C . ASP A 1 191 ? -1.529 9.642 4.239 1.00 86.88 191 ASP A C 1
ATOM 1493 O O . ASP A 1 191 ? -1.926 8.731 4.968 1.00 86.88 191 ASP A O 1
ATOM 1497 N N . ALA A 1 192 ? -0.233 9.814 3.969 1.00 89.06 192 ALA A N 1
ATOM 1498 C CA . ALA A 1 192 ? 0.816 8.966 4.522 1.00 89.06 192 ALA A CA 1
ATOM 1499 C C . ALA A 1 192 ? 0.880 9.039 6.052 1.00 89.06 192 ALA A C 1
ATOM 1501 O O . ALA A 1 192 ? 0.928 8.005 6.720 1.00 89.06 192 ALA A O 1
ATOM 1502 N N . PHE A 1 193 ? 0.853 10.257 6.603 1.00 86.75 193 PHE A N 1
ATOM 1503 C CA . PHE A 1 193 ? 0.841 10.492 8.045 1.00 86.75 193 PHE A CA 1
ATOM 1504 C C . PHE A 1 193 ? -0.380 9.845 8.710 1.00 86.75 193 PHE A C 1
ATOM 1506 O O . PHE A 1 193 ? -0.242 9.122 9.701 1.00 86.75 193 PHE A O 1
ATOM 1513 N N . VAL A 1 194 ? -1.573 10.080 8.154 1.00 88.31 194 VAL A N 1
ATOM 1514 C CA . VAL A 1 194 ? -2.831 9.523 8.663 1.00 88.31 194 VAL A CA 1
ATOM 1515 C C . VAL A 1 194 ? -2.797 7.999 8.625 1.00 88.31 194 VAL A C 1
ATOM 1517 O O . VAL A 1 194 ? -3.112 7.353 9.626 1.00 88.31 194 VAL A O 1
ATOM 1520 N N . LEU A 1 195 ? -2.384 7.419 7.497 1.00 92.38 195 LEU A N 1
ATOM 1521 C CA . LEU A 1 195 ? -2.323 5.975 7.332 1.00 92.38 195 LEU A CA 1
ATOM 1522 C C . LEU A 1 195 ? -1.332 5.336 8.310 1.00 92.38 195 LEU A C 1
ATOM 1524 O O . LEU A 1 195 ? -1.710 4.400 9.010 1.00 92.38 195 LEU A O 1
ATOM 1528 N N . LEU A 1 196 ? -0.102 5.854 8.409 1.00 91.69 196 LEU A N 1
ATOM 1529 C CA . LEU A 1 196 ? 0.902 5.329 9.340 1.00 91.69 196 LEU A CA 1
ATOM 1530 C C . LEU A 1 196 ? 0.411 5.407 10.792 1.00 91.69 196 LEU A C 1
ATOM 1532 O O . LEU A 1 196 ? 0.499 4.430 11.525 1.00 91.69 196 LEU A O 1
ATOM 1536 N N . THR A 1 197 ? -0.190 6.534 11.180 1.00 90.00 197 THR A N 1
ATOM 1537 C CA . THR A 1 197 ? -0.741 6.727 12.531 1.00 90.00 197 THR A CA 1
ATOM 1538 C C . THR A 1 197 ? -1.839 5.712 12.860 1.00 90.00 197 THR A C 1
ATOM 1540 O O . THR A 1 197 ? -1.913 5.219 13.987 1.00 90.00 197 THR A O 1
ATOM 1543 N N . LEU A 1 198 ? -2.719 5.414 11.900 1.00 92.69 198 LEU A N 1
ATOM 1544 C CA . LEU A 1 198 ? -3.786 4.432 12.080 1.00 92.69 198 LEU A CA 1
ATOM 1545 C C . LEU A 1 198 ? -3.253 3.002 12.127 1.00 92.69 198 LEU A C 1
ATOM 1547 O O . LEU A 1 198 ? -3.742 2.221 12.942 1.00 92.69 198 LEU A O 1
ATOM 1551 N N . LEU A 1 199 ? -2.278 2.665 11.280 1.00 94.06 199 LEU A N 1
ATOM 1552 C CA . LEU A 1 199 ? -1.630 1.355 11.291 1.00 94.06 199 LEU A CA 1
ATOM 1553 C C . LEU A 1 199 ? -0.917 1.119 12.624 1.00 94.06 199 LEU A C 1
ATOM 1555 O O . LEU A 1 199 ? -1.230 0.143 13.293 1.00 94.06 199 LEU A O 1
ATOM 1559 N N . ASP A 1 200 ? -0.087 2.062 13.075 1.00 91.19 200 ASP A N 1
ATOM 1560 C CA . ASP A 1 200 ? 0.626 1.963 14.355 1.00 91.19 200 ASP A CA 1
ATOM 1561 C C . ASP A 1 200 ? -0.333 1.869 15.557 1.00 91.19 200 ASP A C 1
ATOM 1563 O O . ASP A 1 200 ? -0.063 1.160 16.525 1.00 91.19 200 ASP A O 1
ATOM 1567 N N . HIS A 1 201 ? -1.469 2.582 15.528 1.00 90.75 201 HIS A N 1
ATOM 1568 C CA . HIS A 1 201 ? -2.489 2.483 16.584 1.00 90.75 201 HIS A CA 1
ATOM 1569 C C . HIS A 1 201 ? -3.112 1.087 16.652 1.00 90.75 201 HIS A C 1
ATOM 1571 O O . HIS A 1 201 ? -3.302 0.549 17.740 1.00 90.75 201 HIS A O 1
ATOM 1577 N N . ASN A 1 202 ? -3.436 0.515 15.493 1.00 92.81 202 ASN A N 1
ATOM 1578 C CA . ASN A 1 202 ? -4.049 -0.807 15.394 1.00 92.81 202 ASN A CA 1
ATOM 1579 C C . ASN A 1 202 ? -3.054 -1.920 15.746 1.00 92.81 202 ASN A C 1
ATOM 1581 O O . ASN A 1 202 ? -3.411 -2.818 16.503 1.00 92.81 202 ASN A O 1
ATOM 1585 N N . ASP A 1 203 ? -1.803 -1.803 15.300 1.00 91.50 203 ASP A N 1
ATOM 1586 C CA . ASP A 1 203 ? -0.706 -2.711 15.653 1.00 91.50 203 ASP A CA 1
ATOM 1587 C C . ASP A 1 203 ? -0.518 -2.798 17.179 1.00 91.50 203 ASP A C 1
ATOM 1589 O O . ASP A 1 203 ? -0.576 -3.879 17.764 1.00 91.50 203 ASP A O 1
ATOM 1593 N N . ARG A 1 204 ? -0.463 -1.650 17.875 1.00 89.94 204 ARG A N 1
ATOM 1594 C CA . ARG A 1 204 ? -0.371 -1.602 19.351 1.00 89.94 204 ARG A CA 1
ATOM 1595 C C . ARG A 1 204 ? -1.560 -2.241 20.068 1.00 89.94 204 ARG A C 1
ATOM 1597 O O . ARG A 1 204 ? -1.400 -2.732 21.183 1.00 89.94 204 ARG A O 1
ATOM 1604 N N . LYS A 1 205 ? -2.749 -2.201 19.462 1.00 90.00 205 LYS A N 1
ATOM 1605 C CA . LYS A 1 205 ? -3.967 -2.827 20.001 1.00 90.00 205 LYS A CA 1
ATOM 1606 C C . LYS A 1 205 ? -4.147 -4.273 19.525 1.00 90.00 205 LYS A C 1
ATOM 1608 O O . LYS A 1 205 ? -5.104 -4.919 19.947 1.00 90.00 205 LYS A O 1
ATOM 1613 N N . ASN A 1 206 ? -3.237 -4.789 18.695 1.00 91.25 206 ASN A N 1
ATOM 1614 C CA . ASN A 1 206 ? -3.345 -6.089 18.037 1.00 91.25 206 ASN A CA 1
ATOM 1615 C C . ASN A 1 206 ? -4.681 -6.250 17.278 1.00 91.25 206 ASN A C 1
ATOM 1617 O O . ASN A 1 206 ? -5.332 -7.297 17.319 1.00 91.25 206 ASN A O 1
ATOM 1621 N N . THR A 1 207 ? -5.122 -5.174 16.621 1.00 93.88 207 THR A N 1
ATOM 1622 C CA . THR A 1 207 ? -6.321 -5.124 15.774 1.00 93.88 207 THR A CA 1
ATOM 1623 C C . THR A 1 207 ? -5.938 -4.827 14.326 1.00 93.88 207 THR A C 1
ATOM 1625 O O . THR A 1 207 ? -4.847 -4.345 14.047 1.00 93.88 207 THR A O 1
ATOM 1628 N N . LEU A 1 208 ? -6.838 -5.096 13.376 1.00 94.56 208 LEU A N 1
ATOM 1629 C CA . LEU A 1 208 ? -6.622 -4.755 11.966 1.00 94.56 208 LEU A CA 1
ATOM 1630 C C . LEU A 1 208 ? -7.333 -3.453 11.601 1.00 94.56 208 LEU A C 1
ATOM 1632 O O . LEU A 1 208 ? -8.534 -3.297 11.843 1.00 94.56 208 LEU A O 1
ATOM 1636 N N . LEU A 1 209 ? -6.618 -2.550 10.927 1.00 95.50 209 LEU A N 1
ATOM 1637 C CA . LEU A 1 209 ? -7.229 -1.349 10.370 1.00 95.50 209 LEU A CA 1
ATOM 1638 C C . LEU A 1 209 ? -8.198 -1.731 9.244 1.00 95.50 209 LEU A C 1
ATOM 1640 O O . LEU A 1 209 ? -7.813 -2.338 8.243 1.00 95.50 209 LEU A O 1
ATOM 1644 N N . THR A 1 210 ? -9.454 -1.313 9.391 1.00 95.00 210 THR A N 1
ATOM 1645 C CA . THR A 1 210 ? -10.509 -1.525 8.399 1.00 95.00 210 THR A CA 1
ATOM 1646 C C . THR A 1 210 ? -11.178 -0.202 8.050 1.00 95.00 210 THR A C 1
ATOM 1648 O O . THR A 1 210 ? -11.579 0.550 8.938 1.00 95.00 210 THR A O 1
ATOM 1651 N N . VAL A 1 211 ? -11.300 0.092 6.756 1.00 94.25 211 VAL A N 1
ATOM 1652 C CA . VAL A 1 211 ? -11.917 1.323 6.238 1.00 94.25 211 VAL A CA 1
ATOM 1653 C C . VAL A 1 211 ? -12.784 1.025 5.010 1.00 94.25 211 VAL A C 1
ATOM 1655 O O . VAL A 1 211 ? -12.543 0.033 4.321 1.00 94.25 211 VAL A O 1
ATOM 1658 N N . PRO A 1 212 ? -13.789 1.856 4.689 1.00 92.81 212 PRO A N 1
ATOM 1659 C CA . PRO A 1 212 ? -14.523 1.730 3.432 1.00 92.81 212 PRO A CA 1
ATOM 1660 C C . PRO A 1 212 ? -13.585 1.814 2.218 1.00 92.81 212 PRO A C 1
ATOM 1662 O O . PRO A 1 212 ? -12.671 2.638 2.174 1.00 92.81 212 PRO A O 1
ATOM 1665 N N . HIS A 1 213 ? -13.812 0.962 1.223 1.00 88.31 213 HIS A N 1
ATOM 1666 C CA . HIS A 1 213 ? -13.118 0.992 -0.058 1.00 88.31 213 HIS A CA 1
ATOM 1667 C C . HIS A 1 213 ? -13.944 1.784 -1.078 1.00 88.31 213 HIS A C 1
ATOM 1669 O O . HIS A 1 213 ? -14.961 1.297 -1.569 1.00 88.31 213 HIS A O 1
ATOM 1675 N N . GLY A 1 214 ? -13.497 2.999 -1.398 1.00 79.12 214 GLY A N 1
ATOM 1676 C CA . GLY A 1 214 ? -14.140 3.897 -2.361 1.00 79.12 214 GLY A CA 1
ATOM 1677 C C . GLY A 1 214 ? -14.322 5.318 -1.819 1.00 79.12 214 GLY A C 1
ATOM 1678 O O . GLY A 1 214 ? -14.050 5.586 -0.649 1.00 79.12 214 GLY A O 1
ATOM 1679 N N . GLY A 1 215 ? -14.790 6.224 -2.682 1.00 71.19 215 GLY A N 1
ATOM 1680 C CA . GLY A 1 215 ? -14.884 7.660 -2.390 1.00 71.19 215 GLY A CA 1
ATOM 1681 C C . GLY A 1 215 ? -13.536 8.386 -2.477 1.00 71.19 215 GLY A C 1
ATOM 1682 O O . GLY A 1 215 ? -12.510 7.776 -2.775 1.00 71.19 215 GLY A O 1
ATOM 1683 N N . ASP A 1 216 ? -13.543 9.699 -2.223 1.00 65.19 216 ASP A N 1
ATOM 1684 C CA . ASP A 1 216 ? -12.310 10.493 -2.164 1.00 65.19 216 ASP A CA 1
ATOM 1685 C C . ASP A 1 216 ? -11.370 9.916 -1.098 1.00 65.19 216 ASP A C 1
ATOM 1687 O O . ASP A 1 216 ? -11.750 9.802 0.073 1.00 65.19 216 ASP A O 1
ATOM 1691 N N . GLN A 1 217 ? -10.125 9.618 -1.480 1.00 66.12 217 GLN A N 1
ATOM 1692 C CA . GLN A 1 217 ? -9.111 9.051 -0.584 1.00 66.12 217 GLN A CA 1
ATOM 1693 C C . GLN A 1 217 ? -8.948 9.872 0.708 1.00 66.12 217 GLN A C 1
ATOM 1695 O O . GLN A 1 217 ? -8.929 9.293 1.797 1.00 66.12 217 GLN A O 1
ATOM 1700 N N . LYS A 1 218 ? -9.000 11.209 0.596 1.00 64.38 218 LYS A N 1
ATOM 1701 C CA . LYS A 1 218 ? -8.962 12.162 1.721 1.00 64.38 218 LYS A CA 1
ATOM 1702 C C . LYS A 1 218 ? -10.014 11.880 2.807 1.00 64.38 218 LYS A C 1
ATOM 1704 O O . LYS A 1 218 ? -9.817 12.168 3.985 1.00 64.38 218 LYS A O 1
ATOM 1709 N N . ASN A 1 219 ? -11.154 11.309 2.417 1.00 73.94 219 ASN A N 1
ATOM 1710 C CA . ASN A 1 219 ? -12.279 11.032 3.303 1.00 73.94 219 ASN A CA 1
ATOM 1711 C C . ASN A 1 219 ? -12.246 9.600 3.856 1.00 73.94 219 ASN A C 1
ATOM 1713 O O . ASN A 1 219 ? -12.818 9.357 4.922 1.00 73.94 219 ASN A O 1
ATOM 1717 N N . GLY A 1 220 ? -11.557 8.669 3.185 1.00 81.62 220 GLY A N 1
ATOM 1718 C CA . GLY A 1 220 ? -11.567 7.239 3.515 1.00 81.62 220 GLY A CA 1
ATOM 1719 C C . GLY A 1 220 ? -11.102 6.925 4.940 1.00 81.62 220 GLY A C 1
ATOM 1720 O O . GLY A 1 220 ? -11.624 6.015 5.582 1.00 81.62 220 GLY A O 1
ATOM 1721 N N . PHE A 1 221 ? -10.189 7.734 5.484 1.00 87.69 221 PHE A N 1
ATOM 1722 C CA . PHE A 1 221 ? -9.644 7.557 6.835 1.00 87.69 221 PHE A CA 1
ATOM 1723 C C . PHE A 1 221 ? -10.303 8.437 7.905 1.00 87.69 221 PHE A C 1
ATOM 1725 O O . PHE A 1 221 ? -10.012 8.286 9.092 1.00 87.69 221 PHE A O 1
ATOM 1732 N N . THR A 1 222 ? -11.215 9.343 7.529 1.00 87.88 222 THR A N 1
ATOM 1733 C CA . THR A 1 222 ? -11.784 10.343 8.453 1.00 87.88 222 THR A CA 1
ATOM 1734 C C . THR A 1 222 ? -12.496 9.692 9.639 1.00 87.88 222 THR A C 1
ATOM 1736 O O . THR A 1 222 ? -12.293 10.087 10.788 1.00 87.88 222 THR A O 1
ATOM 1739 N N . ALA A 1 223 ? -13.325 8.676 9.381 1.00 88.94 223 ALA A N 1
ATOM 1740 C CA . ALA A 1 223 ? -14.058 7.976 10.434 1.00 88.94 223 ALA A CA 1
ATOM 1741 C C . ALA A 1 223 ? -13.113 7.238 11.398 1.00 88.94 223 ALA A C 1
ATOM 1743 O O . ALA A 1 223 ? -13.285 7.337 12.614 1.00 88.94 223 ALA A O 1
ATOM 1744 N N . ALA A 1 224 ? -12.085 6.571 10.862 1.00 90.50 224 ALA A N 1
ATOM 1745 C CA . ALA A 1 224 ? -11.081 5.859 11.649 1.00 90.50 224 ALA A CA 1
ATOM 1746 C C . ALA A 1 224 ? -10.255 6.820 12.523 1.00 90.50 224 ALA A C 1
ATOM 1748 O O . ALA A 1 224 ? -10.097 6.583 13.719 1.00 90.50 224 ALA A O 1
ATOM 1749 N N . MET A 1 225 ? -9.823 7.962 11.977 1.00 90.50 225 MET A N 1
ATOM 1750 C CA . MET A 1 225 ? -9.115 8.990 12.752 1.00 90.50 225 MET A CA 1
ATOM 1751 C C . MET A 1 225 ? -9.980 9.592 13.860 1.00 90.50 225 MET A C 1
ATOM 1753 O O . MET A 1 225 ? -9.501 9.807 14.970 1.00 90.50 225 MET A O 1
ATOM 1757 N N . ARG A 1 226 ? -11.273 9.832 13.603 1.00 90.25 226 ARG A N 1
ATOM 1758 C CA . ARG A 1 226 ? -12.209 10.298 14.640 1.00 90.25 226 ARG A CA 1
ATOM 1759 C C . ARG A 1 226 ? -12.416 9.259 15.741 1.00 90.25 226 ARG A C 1
ATOM 1761 O O . ARG A 1 226 ? -12.558 9.640 16.898 1.00 90.25 226 ARG A O 1
ATOM 1768 N N . ALA A 1 227 ? -12.462 7.970 15.404 1.00 89.00 227 ALA A N 1
ATOM 1769 C CA . ALA A 1 227 ? -12.532 6.897 16.395 1.00 89.00 227 ALA A CA 1
ATOM 1770 C C . ALA A 1 227 ? -11.278 6.887 17.279 1.00 89.00 227 ALA A C 1
ATOM 1772 O O . ALA A 1 227 ? -11.406 7.052 18.490 1.00 89.00 227 ALA A O 1
ATOM 1773 N N . ARG A 1 228 ? -10.086 6.871 16.668 1.00 90.69 228 ARG A N 1
ATOM 1774 C CA . ARG A 1 228 ? -8.804 6.977 17.380 1.00 90.69 228 ARG A CA 1
ATOM 1775 C C . ARG A 1 228 ? -8.749 8.198 18.299 1.00 90.69 228 ARG A C 1
ATOM 1777 O O . ARG A 1 228 ? -8.385 8.082 19.461 1.00 90.69 228 ARG A O 1
ATOM 1784 N N . ASN A 1 229 ? -9.105 9.379 17.795 1.00 87.44 229 ASN A N 1
ATOM 1785 C CA . ASN A 1 229 ? -9.035 10.607 18.588 1.00 87.44 229 ASN A CA 1
ATOM 1786 C C . ASN A 1 229 ? -9.997 10.577 19.783 1.00 87.44 229 ASN A C 1
ATOM 1788 O O . ASN A 1 229 ? -9.644 11.082 20.843 1.00 87.44 229 ASN A O 1
ATOM 1792 N N . ARG A 1 230 ? -11.183 9.966 19.644 1.00 87.44 230 ARG A N 1
ATOM 1793 C CA . ARG A 1 230 ? -12.098 9.759 20.777 1.00 87.44 230 ARG A CA 1
ATOM 1794 C C . ARG A 1 230 ? -11.500 8.821 21.820 1.00 87.44 230 ARG A C 1
ATOM 1796 O O . ARG A 1 230 ? -11.579 9.136 22.997 1.00 87.44 230 ARG A O 1
ATOM 1803 N N . GLU A 1 231 ? -10.876 7.724 21.401 1.00 85.19 231 GLU A N 1
ATOM 1804 C CA . GLU A 1 231 ? -10.196 6.802 22.320 1.00 85.19 231 GLU A CA 1
ATOM 1805 C C . GLU A 1 231 ? -9.077 7.504 23.092 1.00 85.19 231 GLU A C 1
ATOM 1807 O O . GLU A 1 231 ? -9.068 7.446 24.312 1.00 85.19 231 GLU A O 1
ATOM 1812 N N . VAL A 1 232 ? -8.208 8.261 22.414 1.00 81.12 232 VAL A N 1
ATOM 1813 C CA . VAL A 1 232 ? -7.119 9.017 23.066 1.00 81.12 232 VAL A CA 1
ATOM 1814 C C . VAL A 1 232 ? -7.650 10.034 24.086 1.00 81.12 232 VAL A C 1
ATOM 1816 O O . VAL A 1 232 ? -7.036 10.240 25.128 1.00 81.12 232 VAL A O 1
ATOM 1819 N N . VAL A 1 233 ? -8.790 10.673 23.806 1.00 81.06 233 VAL A N 1
ATOM 1820 C CA . VAL A 1 233 ? -9.438 11.600 24.752 1.00 81.06 233 VAL A CA 1
ATOM 1821 C C . VAL A 1 233 ? -10.002 10.863 25.970 1.00 81.06 233 VAL A C 1
ATOM 1823 O O . VAL A 1 233 ? -9.931 11.390 27.075 1.00 81.06 233 VAL A O 1
ATOM 1826 N N . MET A 1 234 ? -10.562 9.667 25.775 1.00 72.94 234 MET A N 1
ATOM 1827 C CA . MET A 1 234 ? -11.193 8.879 26.840 1.00 72.94 234 MET A CA 1
ATOM 1828 C C . MET A 1 234 ? -10.182 8.123 27.712 1.00 72.94 234 MET A C 1
ATOM 1830 O O . MET A 1 234 ? -10.381 8.024 28.918 1.00 72.94 234 MET A O 1
ATOM 1834 N N . GLU A 1 235 ? -9.121 7.585 27.110 1.00 71.19 235 GLU A N 1
ATOM 1835 C CA . GLU A 1 235 ? -8.092 6.764 27.767 1.00 71.19 235 GLU A CA 1
ATOM 1836 C C . GLU A 1 235 ? -6.931 7.615 28.324 1.00 71.19 235 GLU A C 1
ATOM 1838 O O . GLU A 1 235 ? -6.140 7.122 29.122 1.00 71.19 235 GLU A O 1
ATOM 1843 N N . GLY A 1 236 ? -6.842 8.899 27.951 1.00 57.78 236 GLY A N 1
ATOM 1844 C CA . GLY A 1 236 ? -5.701 9.763 28.263 1.00 57.78 236 GLY A CA 1
ATOM 1845 C C . GLY A 1 236 ? -4.498 9.506 27.342 1.00 57.78 236 GLY A C 1
A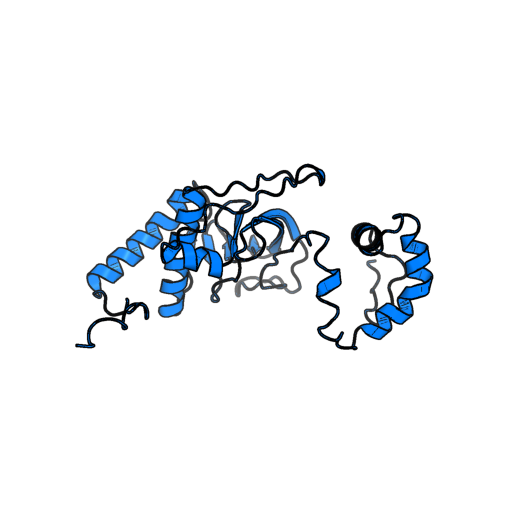TOM 1846 O O . GLY A 1 236 ? -4.401 8.485 26.663 1.00 57.78 236 GLY A O 1
ATOM 1847 N N . GLN A 1 237 ? -3.553 10.452 27.285 1.00 54.28 237 GLN A N 1
ATOM 1848 C CA . GLN A 1 237 ? -2.305 10.317 26.512 1.00 54.28 237 GLN A CA 1
ATOM 1849 C C . GLN A 1 237 ? -1.256 9.441 27.227 1.00 54.28 237 GLN A C 1
ATOM 1851 O O . GLN A 1 237 ? -0.073 9.780 27.265 1.00 54.28 237 GLN A O 1
ATOM 1856 N N . ASP A 1 238 ? -1.642 8.294 27.774 1.00 46.38 238 ASP A N 1
ATOM 1857 C CA . ASP A 1 238 ? -0.684 7.379 28.399 1.00 46.38 238 ASP A CA 1
ATOM 1858 C C . ASP A 1 238 ? -0.023 6.505 27.321 1.00 46.38 238 ASP A C 1
ATOM 1860 O O . ASP A 1 238 ? -0.370 5.347 27.106 1.00 46.38 238 ASP A O 1
ATOM 1864 N N . GLY A 1 239 ? 0.928 7.088 26.578 1.00 43.44 239 GLY A N 1
ATOM 1865 C CA . GLY A 1 239 ? 1.734 6.328 25.611 1.00 43.44 239 GLY A CA 1
ATOM 1866 C C . GLY A 1 239 ? 2.449 7.107 24.508 1.00 43.44 239 GLY A C 1
ATOM 1867 O O . GLY A 1 239 ? 3.201 6.511 23.739 1.00 43.44 239 GLY A O 1
ATOM 1868 N N . SER A 1 240 ? 2.290 8.428 24.403 1.00 42.38 240 SER A N 1
ATOM 1869 C CA . SER A 1 240 ? 3.117 9.256 23.509 1.00 42.38 240 SER A CA 1
ATOM 1870 C C . SER A 1 240 ? 4.424 9.683 24.185 1.00 42.38 240 SER A C 1
ATOM 1872 O O . SER A 1 240 ? 4.764 10.862 24.221 1.00 42.38 240 SER A O 1
ATOM 1874 N N . ARG A 1 241 ? 5.193 8.719 24.703 1.00 40.72 241 ARG A N 1
ATOM 1875 C CA . ARG A 1 241 ? 6.639 8.905 24.866 1.00 40.72 241 ARG A CA 1
ATOM 1876 C C . ARG A 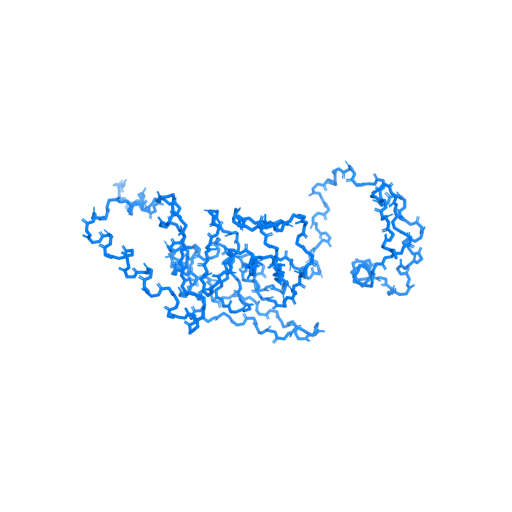1 241 ? 7.279 8.598 23.519 1.00 40.72 241 ARG A C 1
ATOM 1878 O O . ARG A 1 241 ? 7.703 7.482 23.251 1.00 40.72 241 ARG A O 1
ATOM 1885 N N . PHE A 1 242 ? 7.308 9.602 22.651 1.00 43.38 242 PHE A N 1
ATOM 1886 C CA . PHE A 1 242 ? 8.330 9.634 21.617 1.00 43.38 242 PHE A CA 1
ATOM 1887 C C . PHE A 1 242 ? 9.675 9.736 22.349 1.00 43.38 242 PHE A C 1
ATOM 1889 O O . PHE A 1 242 ? 9.954 10.741 23.005 1.00 43.38 242 PHE A O 1
ATOM 1896 N N . GLU A 1 243 ? 10.478 8.673 22.303 1.00 39.03 243 GLU A N 1
ATOM 1897 C CA . GLU A 1 243 ? 11.894 8.712 22.673 1.00 39.03 243 GLU A CA 1
ATOM 1898 C C . GLU A 1 243 ? 12.607 9.666 21.712 1.00 39.03 243 GLU A C 1
ATOM 1900 O O . GLU A 1 243 ? 13.065 9.294 20.638 1.00 39.03 243 GLU A O 1
ATOM 1905 N N . GLY A 1 244 ? 12.600 10.947 22.058 1.00 37.22 244 GLY A N 1
ATOM 1906 C CA . GLY A 1 244 ? 13.089 11.983 21.161 1.00 37.22 244 GLY A CA 1
ATOM 1907 C C . GLY A 1 244 ? 13.178 13.357 21.799 1.00 37.22 244 GLY A C 1
ATOM 1908 O O . GLY A 1 244 ? 13.077 14.345 21.090 1.00 37.22 244 GLY A O 1
ATOM 1909 N N . CYS A 1 245 ? 13.330 13.449 23.122 1.00 34.25 245 CYS A N 1
ATOM 1910 C CA . CYS A 1 245 ? 13.878 14.648 23.755 1.00 34.25 245 CYS A CA 1
ATOM 1911 C C . CYS A 1 245 ? 14.300 14.336 25.195 1.00 34.25 245 CYS A C 1
ATOM 1913 O O . CYS A 1 245 ? 13.565 14.570 26.148 1.00 34.25 245 CYS A O 1
ATOM 1915 N N . SER A 1 246 ? 15.491 13.770 25.363 1.00 37.09 246 SER A N 1
ATOM 1916 C CA . SER A 1 246 ? 16.190 13.834 26.645 1.00 37.09 246 SER A CA 1
ATOM 1917 C C . SER A 1 246 ? 17.683 13.897 26.393 1.00 37.09 246 SER A C 1
ATOM 1919 O O . SER A 1 246 ? 18.403 12.938 26.631 1.00 37.09 246 SER A O 1
ATOM 1921 N N . GLN A 1 247 ? 18.135 15.035 25.873 1.00 42.31 247 GLN A N 1
ATOM 1922 C CA . GLN A 1 247 ? 19.494 15.521 26.078 1.00 42.31 247 GLN A CA 1
ATOM 1923 C C . GLN A 1 247 ? 19.534 17.008 25.726 1.00 42.31 247 GLN A C 1
ATOM 1925 O O . GLN A 1 247 ? 19.595 17.371 24.555 1.00 42.31 247 GLN A O 1
ATOM 1930 N N . ARG A 1 248 ? 19.450 17.847 26.765 1.00 40.53 248 ARG A N 1
ATOM 1931 C CA . ARG A 1 248 ? 20.156 19.131 26.953 1.00 40.53 248 ARG A CA 1
ATOM 1932 C C . ARG A 1 248 ? 19.408 19.984 27.970 1.00 40.53 248 ARG A C 1
ATOM 1934 O O . ARG A 1 248 ? 18.671 20.879 27.588 1.00 40.53 248 ARG A O 1
ATOM 1941 N N . VAL A 1 249 ? 19.668 19.741 29.251 1.00 38.19 249 VAL A N 1
ATOM 1942 C CA . VAL A 1 249 ? 19.878 20.819 30.225 1.00 38.19 249 VAL A CA 1
ATOM 1943 C C . VAL A 1 249 ? 20.820 20.264 31.292 1.00 38.19 249 VAL A C 1
ATOM 1945 O O . VAL A 1 249 ? 20.504 19.244 31.898 1.00 38.19 249 VAL A O 1
ATOM 1948 N N . GLY A 1 250 ? 21.975 20.900 31.489 1.00 35.50 250 GLY A N 1
ATOM 1949 C CA . GLY A 1 250 ? 22.862 20.611 32.620 1.00 35.50 250 GLY A CA 1
ATOM 1950 C C . GLY A 1 250 ? 24.319 20.369 32.241 1.00 35.50 250 GLY A C 1
ATOM 1951 O O . GLY A 1 250 ? 24.776 19.233 32.250 1.00 35.50 250 GLY A O 1
ATOM 1952 N N . ALA A 1 251 ? 25.041 21.445 31.948 1.00 34.62 251 ALA A N 1
ATOM 1953 C CA . ALA A 1 251 ? 26.436 21.584 32.347 1.00 34.62 251 ALA A CA 1
ATOM 1954 C C . ALA A 1 251 ? 26.675 23.081 32.569 1.00 34.62 251 ALA A C 1
ATOM 1956 O O . ALA A 1 251 ? 26.598 23.866 31.620 1.00 34.62 251 ALA A O 1
ATOM 1957 N N . GLU A 1 252 ? 26.812 23.438 33.846 1.00 37.88 252 GLU A N 1
ATOM 1958 C CA . GLU A 1 252 ? 27.470 24.663 34.312 1.00 37.88 252 GLU A CA 1
ATOM 1959 C C . GLU A 1 252 ? 28.929 24.714 33.839 1.00 37.88 252 GLU A C 1
ATOM 1961 O O . GLU A 1 252 ? 29.535 23.626 33.672 1.00 37.88 252 GLU A O 1
#

Sequence (252 aa):
QPHKISTDASPSFLPPTVRLFASRTLGVPADAVPELWDVLKDDVWALRDTKLSATEDNLAHDLPFSMTLYPPTHHCTNPDCPAVGPLKKAEVRQVVIYSQGDGALPAHAVHVYCRGCNTNYHHGFSVQAGVRTYYGDTPKYLQIGEHQFAERKLVGLWVTGHPNVGRMENHDFAAGGWQFACTLTTEHVWDAFVLLTLLDHNDRKNTLLTVPHGGDQKNGFTAAMRARNREVVMEGQDGSRFEGCSQRVGAE